Protein AF-0000000086059657 (afdb_homodimer)

pLDDT: mean 82.81, std 25.54, range [26.55, 98.94]

Organism: Dendrobium nobile (NCBI:txid94219)

Sequence (292 aa):
MAMLRHASFFYFLALFMAVCGLFAGGSMAQMSHMLSGDVLKTGQNISNPLYTLVMQTDCNLVLYRNPSVYVWSTGTNGKGSGCELSLKADGNLVINDKDEKLLWQTGTNGTVGHYVLLLQRDRNLVVYSVPAWDSGTGTVLSAATKMAMLRHASFFYFLALFMAVCGLFAGGSMAQMSHMLSGDVLKTGQNISNPLYTLVMQTDCNLVLYRNPSVYVWSTGTNGKGSGCELSLKADGNLVINDKDEKLLWQTGTNGTVGHYVLLLQRDRNLVVYSVPAWDSGTGTVLSAATK

Solvent-accessible surface area (backbone atoms only — not comparable to full-atom values): 16608 Å² total; per-residue (Å²): 135,82,78,77,77,77,77,76,77,75,77,75,74,77,72,74,66,72,70,73,64,73,64,78,55,74,76,58,72,61,44,32,58,42,45,44,67,37,70,35,43,54,69,32,63,36,26,49,85,58,34,37,40,33,28,33,74,45,32,24,42,36,34,24,38,61,93,76,40,86,72,50,62,74,78,33,58,72,75,48,50,68,22,32,39,33,34,35,45,28,46,27,40,33,34,27,24,67,84,64,46,82,73,48,65,70,79,44,63,56,71,74,50,69,20,35,41,38,56,43,95,42,58,25,41,34,32,35,48,54,69,65,43,66,70,81,50,60,49,84,69,71,66,79,80,126,136,83,78,77,76,75,76,77,78,74,78,77,74,76,73,73,69,72,72,71,65,73,62,76,56,72,76,58,72,59,46,34,57,43,46,44,68,36,69,34,42,55,69,31,63,36,26,49,86,58,34,37,40,34,29,33,75,45,32,24,42,37,35,24,38,61,92,76,41,84,73,50,62,72,78,32,58,71,75,49,49,68,20,32,40,33,33,37,45,28,47,26,41,35,32,26,25,67,85,65,46,80,73,48,65,70,78,42,64,58,70,74,50,68,20,36,40,37,56,43,95,41,58,26,41,34,33,36,47,57,68,66,43,64,70,79,50,59,50,85,69,70,67,79,79,127

Secondary structure (DSSP, 8-state):
------------------------S------SEEETT-EE-TT-EEE-SSEEEEE-TTS-EEEEETTTEEEEE---TTS-SS-EEEE-TTS-EEEE-TT--EEEE-----SS---EEEE-TTS-EEEE--EEEE-S----------/------------------------S------SEEETT-EE-TT-EEE-SSEEEEE-TTS-EEEEETTTEEEEE---TTS-SS-EEEE-TTS-EEEE-TT--EEEE-----SS---EEEE-TTS-EEEE--EEEE-S----------

Structure (mmCIF, N/CA/C/O backbone):
data_AF-0000000086059657-model_v1
#
loop_
_entity.id
_entity.type
_entity.pdbx_description
1 polymer 'Bulb-type lectin domain-containing protein'
#
loop_
_atom_site.group_PDB
_atom_site.id
_atom_site.type_symbol
_atom_site.label_atom_id
_atom_site.label_alt_id
_atom_site.label_comp_id
_atom_site.label_asym_id
_atom_site.label_entity_id
_atom_site.label_seq_id
_atom_site.pdbx_PDB_ins_code
_atom_site.Cartn_x
_atom_site.Cartn_y
_atom_site.Cartn_z
_atom_site.occupancy
_atom_site.B_iso_or_equiv
_atom_site.auth_seq_id
_atom_site.auth_comp_id
_atom_site.auth_asym_id
_atom_site.auth_atom_id
_atom_site.pdbx_PDB_model_num
ATOM 1 N N . MET A 1 1 ? -41.938 55 18.656 1 34 1 MET A N 1
ATOM 2 C CA . MET A 1 1 ? -42 54.125 17.5 1 34 1 MET A CA 1
ATOM 3 C C . MET A 1 1 ? -40.594 53.719 17.031 1 34 1 MET A C 1
ATOM 5 O O . MET A 1 1 ? -39.906 54.531 16.438 1 34 1 MET A O 1
ATOM 9 N N . ALA A 1 2 ? -39.875 53 17.969 1 43.34 2 ALA A N 1
ATOM 10 C CA . ALA A 1 2 ? -38.5 52.5 17.906 1 43.34 2 ALA A CA 1
ATOM 11 C C . ALA A 1 2 ? -38.312 51.562 16.734 1 43.34 2 ALA A C 1
ATOM 13 O O . ALA A 1 2 ? -39.031 50.562 16.594 1 43.34 2 ALA A O 1
ATOM 14 N N . MET A 1 3 ? -38 52.125 15.57 1 39.91 3 MET A N 1
ATOM 15 C CA . MET A 1 3 ? -37.719 51.375 14.352 1 39.91 3 MET A CA 1
ATOM 16 C C . MET A 1 3 ? -36.625 50.344 14.578 1 39.91 3 MET A C 1
ATOM 18 O O . MET A 1 3 ? -35.531 50.688 15.062 1 39.91 3 MET A O 1
ATOM 22 N N . LEU A 1 4 ? -37 49.125 14.961 1 40.06 4 LEU A N 1
ATOM 23 C CA . LEU A 1 4 ? -36.219 47.906 15.078 1 40.06 4 LEU A CA 1
ATOM 24 C C . LEU A 1 4 ? -35.344 47.688 13.836 1 40.06 4 LEU A C 1
ATOM 26 O O . LEU A 1 4 ? -35.875 47.562 12.727 1 40.06 4 LEU A O 1
ATOM 30 N N . ARG A 1 5 ? -34.156 48.281 13.82 1 42.59 5 ARG A N 1
ATOM 31 C CA . ARG A 1 5 ? -33.156 48.062 12.789 1 42.59 5 ARG A CA 1
ATOM 32 C C . ARG A 1 5 ? -32.844 46.594 12.648 1 42.59 5 ARG A C 1
ATOM 34 O O . ARG A 1 5 ? -32.469 45.938 13.633 1 42.59 5 ARG A O 1
ATOM 41 N N . HIS A 1 6 ? -33.625 45.844 11.828 1 43.88 6 HIS A N 1
ATOM 42 C CA . HIS A 1 6 ? -33.312 44.469 11.445 1 43.88 6 HIS A CA 1
ATOM 43 C C . HIS A 1 6 ? -31.891 44.344 10.922 1 43.88 6 HIS A C 1
ATOM 45 O O . HIS A 1 6 ? -31.516 45.031 9.961 1 43.88 6 HIS A O 1
ATOM 51 N N . ALA A 1 7 ? -30.875 44.188 11.797 1 38.19 7 ALA A N 1
ATOM 52 C CA . ALA A 1 7 ? -29.516 43.844 11.375 1 38.19 7 ALA A CA 1
ATOM 53 C C . ALA A 1 7 ? -29.5 42.594 10.516 1 38.19 7 ALA A C 1
ATOM 55 O O . ALA A 1 7 ? -30.016 41.531 10.922 1 38.19 7 ALA A O 1
ATOM 56 N N . SER A 1 8 ? -29.688 42.719 9.227 1 33.88 8 SER A N 1
ATOM 57 C CA . SER A 1 8 ? -29.516 41.625 8.289 1 33.88 8 SER A CA 1
ATOM 58 C C . SER A 1 8 ? -28.156 40.969 8.469 1 33.88 8 SER A C 1
ATOM 60 O O . SER A 1 8 ? -27.125 41.625 8.336 1 33.88 8 SER A O 1
ATOM 62 N N . PHE A 1 9 ? -27.984 40.094 9.484 1 37.44 9 PHE A N 1
ATOM 63 C CA . PHE A 1 9 ? -26.812 39.219 9.602 1 37.44 9 PHE A CA 1
ATOM 64 C C . PHE A 1 9 ? -26.5 38.531 8.273 1 37.44 9 PHE A C 1
ATOM 66 O O . PHE A 1 9 ? -27.281 37.688 7.824 1 37.44 9 PHE A O 1
ATOM 73 N N . PHE A 1 10 ? -25.844 39.188 7.289 1 32.84 10 PHE A N 1
ATOM 74 C CA . PHE A 1 10 ? -25.375 38.562 6.062 1 32.84 10 PHE A CA 1
ATOM 75 C C . PHE A 1 10 ? -24.453 37.406 6.375 1 32.84 10 PHE A C 1
ATOM 77 O O . PHE A 1 10 ? -23.469 37.562 7.109 1 32.84 10 PHE A O 1
ATOM 84 N N . TYR A 1 11 ? -25.016 36.188 6.617 1 35.03 11 TYR A N 1
ATOM 85 C CA . TYR A 1 11 ? -24.234 34.969 6.617 1 35.03 11 TYR A CA 1
ATOM 86 C C . TYR A 1 11 ? -23.312 34.906 5.398 1 35.03 11 TYR A C 1
ATOM 88 O O . TYR A 1 11 ? -23.797 34.906 4.262 1 35.03 11 TYR A O 1
ATOM 96 N N . PHE A 1 12 ? -22.109 35.562 5.477 1 34.44 12 PHE A N 1
ATOM 97 C CA . PHE A 1 12 ? -21.078 35.281 4.477 1 34.44 12 PHE A CA 1
ATOM 98 C C . PHE A 1 12 ? -20.844 33.781 4.34 1 34.44 12 PHE A C 1
ATOM 100 O O . PHE A 1 12 ? -20.406 33.125 5.285 1 34.44 12 PHE A O 1
ATOM 107 N N . LEU A 1 13 ? -21.656 33.062 3.625 1 31.73 13 LEU A N 1
ATOM 108 C CA . LEU A 1 13 ? -21.328 31.719 3.16 1 31.73 13 LEU A CA 1
ATOM 109 C C . LEU A 1 13 ? -19.891 31.656 2.629 1 31.73 13 LEU A C 1
ATOM 111 O O . LEU A 1 13 ? -19.578 32.312 1.631 1 31.73 13 LEU A O 1
ATOM 115 N N . ALA A 1 14 ? -18.859 31.609 3.547 1 32.84 14 ALA A N 1
ATOM 116 C CA . ALA A 1 14 ? -17.516 31.25 3.098 1 32.84 14 ALA A CA 1
ATOM 117 C C . ALA A 1 14 ? -17.547 30.062 2.139 1 32.84 14 ALA A C 1
ATOM 119 O O . ALA A 1 14 ? -17.875 28.953 2.539 1 32.84 14 ALA A O 1
ATOM 120 N N . LEU A 1 15 ? -18 30.328 0.9 1 31.36 15 LEU A N 1
ATOM 121 C CA . LEU A 1 15 ? -17.734 29.375 -0.168 1 31.36 15 LEU A CA 1
ATOM 122 C C . LEU A 1 15 ? -16.297 28.906 -0.138 1 31.36 15 LEU A C 1
ATOM 124 O O . LEU A 1 15 ? -15.375 29.672 -0.423 1 31.36 15 LEU A O 1
ATOM 128 N N . PHE A 1 16 ? -15.93 28.094 0.865 1 33.47 16 PHE A N 1
ATOM 129 C CA . PHE A 1 16 ? -14.688 27.344 0.733 1 33.47 16 PHE A CA 1
ATOM 130 C C . PHE A 1 16 ? -14.562 26.75 -0.663 1 33.47 16 PHE A C 1
ATOM 132 O O . PHE A 1 16 ? -15.242 25.766 -0.989 1 33.47 16 PHE A O 1
ATOM 139 N N . MET A 1 17 ? -14.477 27.641 -1.606 1 31.58 17 MET A N 1
ATOM 140 C CA . MET A 1 17 ? -14.047 27.094 -2.889 1 31.58 17 MET A CA 1
ATOM 141 C C . MET A 1 17 ? -12.844 26.172 -2.707 1 31.58 17 MET A C 1
ATOM 143 O O . MET A 1 17 ? -11.797 26.609 -2.211 1 31.58 17 MET A O 1
ATOM 147 N N . ALA A 1 18 ? -13.039 24.969 -2.299 1 33.78 18 ALA A N 1
ATOM 148 C CA . ALA A 1 18 ? -11.992 23.969 -2.467 1 33.78 18 ALA A CA 1
ATOM 149 C C . ALA A 1 18 ? -11.32 24.109 -3.832 1 33.78 18 ALA A C 1
ATOM 151 O O . ALA A 1 18 ? -11.945 23.828 -4.863 1 33.78 18 ALA A O 1
ATOM 152 N N . VAL A 1 19 ? -10.586 25.234 -4.035 1 32.69 19 VAL A N 1
ATOM 153 C CA . VAL A 1 19 ? -9.695 25.25 -5.195 1 32.69 19 VAL A CA 1
ATOM 154 C C . VAL A 1 19 ? -9.039 23.891 -5.367 1 32.69 19 VAL A C 1
ATOM 156 O O . VAL A 1 19 ? -8.211 23.484 -4.551 1 32.69 19 VAL A O 1
ATOM 159 N N . CYS A 1 20 ? -9.75 22.875 -5.68 1 36.09 20 CYS A N 1
ATOM 160 C CA . CYS A 1 20 ? -9.016 21.812 -6.375 1 36.09 20 CYS A CA 1
ATOM 161 C C . CYS A 1 20 ? -8.055 22.406 -7.398 1 36.09 20 CYS A C 1
ATOM 163 O O . CYS A 1 20 ? -8.453 22.719 -8.523 1 36.09 20 CYS A O 1
ATOM 165 N N . GLY A 1 21 ? -7.379 23.484 -7.062 1 35.41 21 GLY A N 1
ATOM 166 C CA . GLY A 1 21 ? -6.348 23.797 -8.039 1 35.41 21 GLY A CA 1
ATOM 167 C C . GLY A 1 21 ? -5.703 22.547 -8.633 1 35.41 21 GLY A C 1
ATOM 168 O O . GLY A 1 21 ? -5.234 21.672 -7.906 1 35.41 21 GLY A O 1
ATOM 169 N N . LEU A 1 22 ? -6.203 22.172 -9.766 1 36.34 22 LEU A N 1
ATOM 170 C CA . LEU A 1 22 ? -5.363 21.406 -10.672 1 36.34 22 LEU A CA 1
ATOM 171 C C . LEU A 1 22 ? -3.93 21.922 -10.664 1 36.34 22 LEU A C 1
ATOM 173 O O . LEU A 1 22 ? -3.607 22.891 -11.367 1 36.34 22 LEU A O 1
ATOM 177 N N . PHE A 1 23 ? -3.291 22.109 -9.562 1 37.5 23 PHE A N 1
ATOM 178 C CA . PHE A 1 23 ? -1.861 22.219 -9.828 1 37.5 23 PHE A CA 1
ATOM 179 C C . PHE A 1 23 ? -1.436 21.266 -10.922 1 37.5 23 PHE A C 1
ATOM 181 O O . PHE A 1 23 ? -1.724 20.062 -10.852 1 37.5 23 PHE A O 1
ATOM 188 N N . ALA A 1 24 ? -1.44 21.797 -12.164 1 35.31 24 ALA A N 1
ATOM 189 C CA . ALA A 1 24 ? -0.773 21.109 -13.266 1 35.31 24 ALA A CA 1
ATOM 190 C C . ALA A 1 24 ? 0.486 20.391 -12.781 1 35.31 24 ALA A C 1
ATOM 192 O O . ALA A 1 24 ? 1.588 20.672 -13.258 1 35.31 24 ALA A O 1
ATOM 193 N N . GLY A 1 25 ? 0.783 20.359 -11.477 1 38.44 25 GLY A N 1
ATOM 194 C CA . GLY A 1 25 ? 1.971 19.516 -11.391 1 38.44 25 GLY A CA 1
ATOM 195 C C . GLY A 1 25 ? 1.835 18.203 -12.148 1 38.44 25 GLY A C 1
ATOM 196 O O . GLY A 1 25 ? 0.723 17.734 -12.375 1 38.44 25 GLY A O 1
ATOM 197 N N . GLY A 1 26 ? 2.725 18 -13.109 1 38.31 26 GLY A N 1
ATOM 198 C CA . GLY A 1 26 ? 2.775 16.672 -13.703 1 38.31 26 GLY A CA 1
ATOM 199 C C . GLY A 1 26 ? 2.115 15.602 -12.844 1 38.31 26 GLY A C 1
ATOM 200 O O . GLY A 1 26 ? 2.342 15.547 -11.633 1 38.31 26 GLY A O 1
ATOM 201 N N . SER A 1 27 ? 0.882 15.273 -13.18 1 41.91 27 SER A N 1
ATOM 202 C CA . SER A 1 27 ? 0.23 14.125 -12.555 1 41.91 27 SER A CA 1
ATOM 203 C C . SER A 1 27 ? 1.252 13.094 -12.086 1 41.91 27 SER A C 1
ATOM 205 O O . SER A 1 27 ? 1.732 12.289 -12.883 1 41.91 27 SER A O 1
ATOM 207 N N . MET A 1 28 ? 2.393 13.539 -11.68 1 46.53 28 MET A N 1
ATOM 208 C CA . MET A 1 28 ? 3.186 12.391 -11.258 1 46.53 28 MET A CA 1
ATOM 209 C C . MET A 1 28 ? 2.293 11.297 -10.672 1 46.53 28 MET A C 1
ATOM 211 O O . MET A 1 28 ? 1.366 11.594 -9.914 1 46.53 28 MET A O 1
ATOM 215 N N . ALA A 1 29 ? 2.098 10.359 -11.453 1 55.31 29 ALA A N 1
ATOM 216 C CA . ALA A 1 29 ? 1.375 9.156 -11.047 1 55.31 29 ALA A CA 1
ATOM 217 C C . ALA A 1 29 ? 1.417 8.984 -9.531 1 55.31 29 ALA A C 1
ATOM 219 O O . ALA A 1 29 ? 2.496 8.945 -8.93 1 55.31 29 ALA A O 1
ATOM 220 N N . GLN A 1 30 ? 0.312 9.438 -8.805 1 81 30 GLN A N 1
ATOM 221 C CA . GLN A 1 30 ? 0.228 9.539 -7.352 1 81 30 GLN A CA 1
ATOM 222 C C . GLN A 1 30 ? 0.2 8.164 -6.699 1 81 30 GLN A C 1
ATOM 224 O O . GLN A 1 30 ? -0.475 7.254 -7.188 1 81 30 GLN A O 1
ATOM 229 N N . MET A 1 31 ? 1.146 7.949 -5.906 1 94.56 31 ME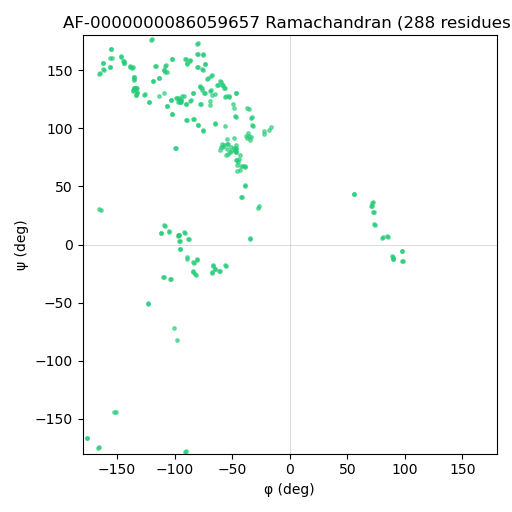T A N 1
ATOM 230 C CA . MET A 1 31 ? 1.25 6.73 -5.105 1 94.56 31 MET A CA 1
ATOM 231 C C . MET A 1 31 ? 0.283 6.77 -3.928 1 94.56 31 MET A C 1
ATOM 233 O O . MET A 1 31 ? -0.145 7.844 -3.506 1 94.56 31 MET A O 1
ATOM 237 N N . SER A 1 32 ? -0.104 5.621 -3.574 1 97.75 32 SER A N 1
ATOM 238 C CA . SER A 1 32 ? -1.068 5.531 -2.482 1 97.75 32 SER A CA 1
ATOM 239 C C . SER A 1 32 ? -0.374 5.262 -1.152 1 97.75 32 SER A C 1
ATOM 241 O O . SER A 1 32 ? -1.03 4.953 -0.155 1 97.75 32 SER A O 1
ATOM 243 N N . HIS A 1 33 ? 0.991 5.312 -1.169 1 98.25 33 HIS A N 1
ATOM 244 C CA . HIS A 1 33 ? 1.715 4.945 0.044 1 98.25 33 HIS A CA 1
ATOM 245 C C . HIS A 1 33 ? 2.957 5.812 0.224 1 98.25 33 HIS A C 1
ATOM 247 O O . HIS A 1 33 ? 3.422 6.445 -0.727 1 98.25 33 HIS A O 1
ATOM 253 N N . MET A 1 34 ? 3.369 5.91 1.442 1 97.44 34 MET A N 1
ATOM 254 C CA . MET A 1 34 ? 4.672 6.441 1.829 1 97.44 34 MET A CA 1
ATOM 255 C C . MET A 1 34 ? 5.543 5.352 2.445 1 97.44 34 MET A C 1
ATOM 257 O O . MET A 1 34 ? 5.039 4.465 3.141 1 97.44 34 MET A O 1
ATOM 261 N N . LEU A 1 35 ? 6.82 5.43 2.141 1 96.88 35 LEU A N 1
ATOM 262 C CA . LEU A 1 35 ? 7.809 4.57 2.781 1 96.88 35 LEU A CA 1
ATOM 263 C C . LEU A 1 35 ? 8.578 5.332 3.855 1 96.88 35 LEU A C 1
ATOM 265 O O . LEU A 1 35 ? 8.57 6.562 3.875 1 96.88 35 LEU A O 1
ATOM 269 N N . SER A 1 36 ? 9.172 4.523 4.762 1 96.25 36 SER A N 1
ATOM 270 C CA . SER A 1 36 ? 10.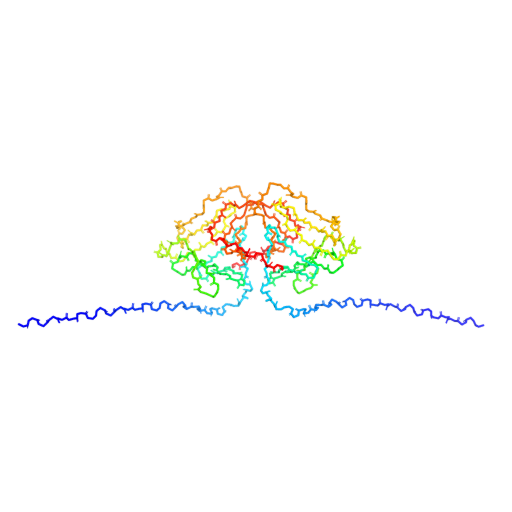016 5.172 5.762 1 96.25 36 SER A CA 1
ATOM 271 C C . SER A 1 36 ? 10.953 6.188 5.117 1 96.25 36 SER A C 1
ATOM 273 O O . SER A 1 36 ? 11.602 5.887 4.109 1 96.25 36 SER A O 1
ATOM 275 N N . GLY A 1 37 ? 10.961 7.406 5.703 1 96.19 37 GLY A N 1
ATOM 276 C CA . GLY A 1 37 ? 11.82 8.461 5.191 1 96.19 37 GLY A CA 1
ATOM 277 C C . GLY A 1 37 ? 11.102 9.422 4.266 1 96.19 37 GLY A C 1
ATOM 278 O O . GLY A 1 37 ? 11.594 10.516 4 1 96.19 37 GLY A O 1
ATOM 279 N N . ASP A 1 38 ? 9.914 9.078 3.787 1 96.75 38 ASP A N 1
ATOM 280 C CA . ASP A 1 38 ? 9.172 9.953 2.883 1 96.75 38 ASP A CA 1
ATOM 281 C C . ASP A 1 38 ? 8.586 11.148 3.631 1 96.75 38 ASP A C 1
ATOM 283 O O . ASP A 1 38 ? 8.312 11.062 4.832 1 96.75 38 ASP A O 1
ATOM 287 N N . VAL A 1 39 ? 8.367 12.172 2.871 1 98.06 39 VAL A N 1
ATOM 288 C CA . VAL A 1 39 ? 7.777 13.414 3.365 1 98.06 39 VAL A CA 1
ATOM 289 C C . VAL A 1 39 ? 6.719 13.906 2.385 1 98.06 39 VAL A C 1
ATOM 291 O O . VAL A 1 39 ? 6.93 13.883 1.17 1 98.06 39 VAL A O 1
ATOM 294 N N . LEU A 1 40 ? 5.605 14.242 2.967 1 97.75 40 LEU A N 1
ATOM 295 C CA . LEU A 1 40 ? 4.609 15 2.223 1 97.75 40 LEU A CA 1
ATOM 296 C C . LEU A 1 40 ? 4.641 16.469 2.627 1 97.75 40 LEU A C 1
ATOM 298 O O . LEU A 1 40 ? 4.211 16.828 3.727 1 97.75 40 LEU A O 1
ATOM 302 N N . LYS A 1 41 ? 5.082 17.297 1.656 1 98 41 LYS A N 1
ATOM 303 C CA . LYS A 1 41 ? 5.113 18.719 1.928 1 98 41 LYS A CA 1
ATOM 304 C C . LYS A 1 41 ? 3.73 19.344 1.767 1 98 41 LYS A C 1
ATOM 306 O O . LYS A 1 41 ? 2.801 18.688 1.293 1 98 41 LYS A O 1
ATOM 311 N N . THR A 1 42 ? 3.752 20.625 2.166 1 97.88 42 THR A N 1
ATOM 312 C CA . THR A 1 42 ? 2.512 21.375 2.021 1 97.88 42 THR A CA 1
ATOM 313 C C . THR A 1 42 ? 1.978 21.266 0.596 1 97.88 42 THR A C 1
ATOM 315 O O . THR A 1 42 ? 2.719 21.469 -0.368 1 97.88 42 THR A O 1
ATOM 318 N N . GLY A 1 43 ? 0.688 20.859 0.515 1 97.06 43 GLY A N 1
ATOM 319 C CA . GLY A 1 43 ? 0.046 20.812 -0.789 1 97.06 43 GLY A CA 1
ATOM 320 C C . GLY A 1 43 ? 0.222 19.469 -1.479 1 97.06 43 GLY A C 1
ATOM 321 O O . GLY A 1 43 ? -0.474 19.172 -2.453 1 97.06 43 GLY A O 1
ATOM 322 N N . GLN A 1 44 ? 1.089 18.656 -0.978 1 97.06 44 GLN A N 1
ATOM 323 C CA . GLN A 1 44 ? 1.326 17.359 -1.606 1 97.06 44 GLN A CA 1
ATOM 324 C C . GLN A 1 44 ? 0.388 16.297 -1.045 1 97.06 44 GLN A C 1
ATOM 326 O O . GLN A 1 44 ? -0.22 16.484 0.009 1 97.06 44 GLN A O 1
ATOM 331 N N . ASN A 1 45 ? 0.165 15.273 -1.821 1 97.69 45 ASN A N 1
ATOM 332 C CA . ASN A 1 45 ? -0.802 14.25 -1.448 1 97.69 45 ASN A CA 1
ATOM 333 C C . ASN A 1 45 ? -0.353 12.867 -1.906 1 97.69 45 ASN A C 1
ATOM 335 O O . ASN A 1 45 ? 0.538 12.742 -2.748 1 97.69 45 ASN A O 1
ATOM 339 N N . ILE A 1 46 ? -0.835 11.812 -1.304 1 97.31 46 ILE A N 1
ATOM 340 C CA . ILE A 1 46 ? -0.93 10.461 -1.858 1 97.31 46 ILE A CA 1
ATOM 341 C C . ILE A 1 46 ? -2.389 10.133 -2.166 1 97.31 46 ILE A C 1
ATOM 343 O O . ILE A 1 46 ? -3.301 10.742 -1.601 1 97.31 46 ILE A O 1
ATOM 347 N N . SER A 1 47 ? -2.564 9.211 -3.141 1 96.69 47 SER A N 1
ATOM 348 C CA . SER A 1 47 ? -3.947 8.945 -3.529 1 96.69 47 SER A CA 1
ATOM 349 C C . SER A 1 47 ? -4.086 7.559 -4.16 1 96.69 47 SER A C 1
ATOM 351 O O . SER A 1 47 ? -3.092 6.945 -4.551 1 96.69 47 SER A O 1
ATOM 353 N N . ASN A 1 48 ? -5.199 7.012 -4.059 1 95.31 48 ASN A N 1
ATOM 354 C CA . ASN A 1 48 ? -5.691 5.945 -4.926 1 95.31 48 ASN A CA 1
ATOM 355 C C . ASN A 1 48 ? -6.977 6.352 -5.641 1 95.31 48 ASN A C 1
ATOM 357 O O . ASN A 1 48 ? -7.422 7.496 -5.523 1 95.31 48 ASN A O 1
ATOM 361 N N . PRO A 1 49 ? -7.477 5.516 -6.516 1 91.94 49 PRO A N 1
ATOM 362 C CA . PRO A 1 49 ? -8.617 5.953 -7.32 1 91.94 49 PRO A CA 1
ATOM 363 C C . PRO A 1 49 ? -9.797 6.426 -6.473 1 91.94 49 PRO A C 1
ATOM 365 O O . PRO A 1 49 ? -10.633 7.203 -6.941 1 91.94 49 PRO A O 1
ATOM 368 N N . LEU A 1 50 ? -9.859 6.078 -5.191 1 94.5 50 LEU A N 1
ATOM 369 C CA . LEU A 1 50 ? -11.055 6.309 -4.387 1 94.5 50 LEU A CA 1
ATOM 370 C C . LEU A 1 50 ? -10.812 7.41 -3.357 1 94.5 50 LEU A C 1
ATOM 372 O O . LEU A 1 50 ? -11.75 8.102 -2.949 1 94.5 50 LEU A O 1
ATOM 376 N N . TYR A 1 51 ? -9.586 7.566 -2.945 1 96.81 51 TYR A N 1
ATOM 377 C CA . TYR A 1 51 ? -9.281 8.43 -1.806 1 96.81 51 TYR A CA 1
ATOM 378 C C . TYR A 1 51 ? -8.031 9.258 -2.064 1 96.81 51 TYR A C 1
ATOM 380 O O . TYR A 1 51 ? -7.152 8.844 -2.828 1 96.81 51 TYR A O 1
ATOM 388 N N . THR A 1 52 ? -7.988 10.398 -1.399 1 97.75 52 THR A N 1
ATOM 389 C CA . THR A 1 52 ? -6.82 11.273 -1.396 1 97.75 52 THR A CA 1
ATOM 390 C C . THR A 1 52 ? -6.492 11.734 0.023 1 97.75 52 THR A C 1
ATOM 392 O O . THR A 1 52 ? -7.387 12.109 0.781 1 97.75 52 THR A O 1
ATOM 395 N N . LEU A 1 53 ? -5.254 11.578 0.431 1 98.25 53 LEU A N 1
ATOM 396 C CA . LEU A 1 53 ? -4.688 12.164 1.644 1 98.25 53 LEU A CA 1
ATOM 397 C C . LEU A 1 53 ? -3.811 13.367 1.312 1 98.25 53 LEU A C 1
ATOM 399 O O . LEU A 1 53 ? -2.814 13.234 0.595 1 98.25 53 LEU A O 1
ATOM 403 N N . VAL A 1 54 ? -4.121 14.523 1.917 1 98.38 54 VAL A N 1
ATOM 404 C CA . VAL A 1 54 ? -3.416 15.734 1.495 1 98.38 54 VAL A CA 1
ATOM 405 C C . VAL A 1 54 ? -2.924 16.5 2.721 1 98.38 54 VAL A C 1
ATOM 407 O O . VAL A 1 54 ? -3.664 16.672 3.693 1 98.38 54 VAL A O 1
ATOM 410 N N . MET A 1 55 ? -1.616 16.859 2.652 1 98.62 55 MET A N 1
ATOM 411 C CA . MET A 1 55 ? -1.109 17.859 3.596 1 98.62 55 MET A CA 1
ATOM 412 C C . MET A 1 55 ? -1.486 19.266 3.154 1 98.62 55 MET A C 1
ATOM 414 O O . MET A 1 55 ? -0.79 19.875 2.338 1 98.62 55 MET A O 1
ATOM 418 N N . GLN A 1 56 ? -2.494 19.812 3.811 1 98.38 56 GLN A N 1
ATOM 419 C CA . GLN A 1 56 ? -3.072 21.062 3.334 1 98.38 56 GLN A CA 1
ATOM 420 C C . GLN A 1 56 ? -2.219 22.266 3.756 1 98.38 56 GLN A C 1
ATOM 422 O O . GLN A 1 56 ? -1.401 22.156 4.672 1 98.38 56 GLN A O 1
ATOM 427 N N . THR A 1 57 ? -2.527 23.375 3.059 1 98.25 57 THR A N 1
ATOM 428 C CA . THR A 1 57 ? -1.757 24.594 3.287 1 98.25 57 THR A CA 1
ATOM 429 C C . THR A 1 57 ? -2.016 25.141 4.684 1 98.25 57 THR A C 1
ATOM 431 O O . THR A 1 57 ? -1.191 25.875 5.23 1 98.25 57 THR A O 1
ATOM 434 N N . ASP A 1 58 ? -3.084 24.859 5.273 1 98.69 58 ASP A N 1
ATOM 435 C CA . ASP A 1 58 ? -3.416 25.359 6.605 1 98.69 58 ASP A CA 1
ATOM 436 C C . ASP A 1 58 ? -2.865 24.438 7.691 1 98.69 58 ASP A C 1
ATOM 438 O O . ASP A 1 58 ? -3.229 24.578 8.867 1 98.69 58 ASP A O 1
ATOM 442 N N . CYS A 1 59 ? -2.07 23.344 7.293 1 98.81 59 CYS A N 1
ATOM 443 C CA . CYS A 1 59 ? -1.339 22.422 8.156 1 98.81 59 CYS A CA 1
ATOM 444 C C . CYS A 1 59 ? -2.24 21.297 8.648 1 98.81 59 CYS A C 1
ATOM 446 O O . CYS A 1 59 ? -1.855 20.531 9.531 1 98.81 59 CYS A O 1
ATOM 448 N N . ASN A 1 60 ? -3.463 21.219 8.141 1 98.94 60 ASN A N 1
ATOM 449 C CA . ASN A 1 60 ? -4.281 20.047 8.414 1 98.94 60 ASN A CA 1
ATOM 450 C C . ASN A 1 60 ? -3.975 18.906 7.445 1 98.94 60 ASN A C 1
ATOM 452 O O . ASN A 1 60 ? -3.795 19.141 6.25 1 98.94 60 ASN A O 1
ATOM 456 N N . LEU A 1 61 ? -3.752 17.719 8.023 1 98.88 61 LEU A N 1
ATOM 457 C CA . LEU A 1 61 ? -3.76 16.516 7.199 1 98.88 61 LEU A CA 1
ATOM 458 C C . LEU A 1 61 ? -5.176 15.969 7.047 1 98.88 61 LEU A C 1
ATOM 460 O O . LEU A 1 61 ? -5.836 15.656 8.039 1 98.88 61 LEU A O 1
ATOM 464 N N . VAL A 1 62 ? -5.613 15.828 5.758 1 98.94 62 VAL A N 1
ATOM 465 C CA . VAL A 1 62 ? -7.027 15.508 5.574 1 98.94 62 VAL A CA 1
ATOM 466 C C . VAL A 1 62 ? -7.176 14.359 4.586 1 98.94 62 VAL A C 1
ATOM 468 O O . VAL A 1 62 ? -6.496 14.32 3.555 1 98.94 62 VAL A O 1
ATOM 471 N N . LEU A 1 63 ? -8.031 13.445 5.004 1 98.88 63 LEU A 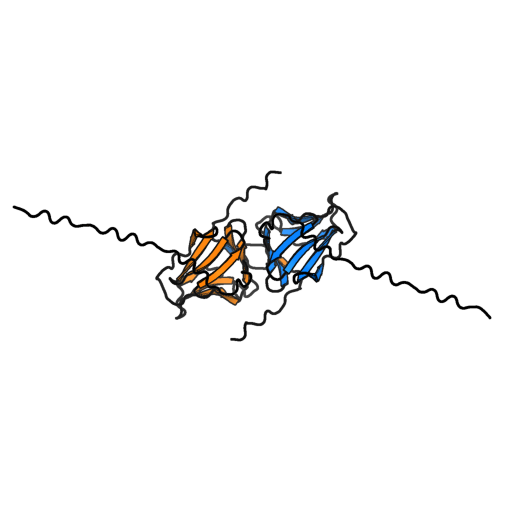N 1
ATOM 472 C CA . LEU A 1 63 ? -8.453 12.336 4.148 1 98.88 63 LEU A CA 1
ATOM 473 C C . LEU A 1 63 ? -9.797 12.641 3.488 1 98.88 63 LEU A C 1
ATOM 475 O O . LEU A 1 63 ? -10.766 12.969 4.172 1 98.88 63 LEU A O 1
ATOM 479 N N . TYR A 1 64 ? -9.773 12.508 2.1 1 98.69 64 TYR A N 1
ATOM 480 C CA . TYR A 1 64 ? -11 12.703 1.329 1 98.69 64 TYR A CA 1
ATOM 481 C C . TYR A 1 64 ? -11.375 11.438 0.569 1 98.69 64 TYR A C 1
ATOM 483 O O . TYR A 1 64 ? -10.5 10.719 0.081 1 98.69 64 TYR A O 1
ATOM 491 N N . ARG A 1 65 ? -12.641 11.18 0.537 1 98.12 65 ARG A N 1
ATOM 492 C CA . ARG A 1 65 ? -13.141 10.391 -0.586 1 98.12 65 ARG A CA 1
ATOM 493 C C . ARG A 1 65 ? -13.227 11.234 -1.853 1 98.12 65 ARG A C 1
ATOM 495 O O . ARG A 1 65 ? -13.766 12.352 -1.828 1 98.12 65 ARG A O 1
ATOM 502 N N . ASN A 1 66 ? -12.773 10.719 -2.957 1 94.25 66 ASN A N 1
ATOM 503 C CA . ASN A 1 66 ? -12.641 11.523 -4.168 1 94.25 66 ASN A CA 1
ATOM 504 C C . ASN A 1 66 ? -14.008 11.914 -4.73 1 94.25 66 ASN A C 1
ATOM 506 O O . ASN A 1 66 ? -14.945 11.117 -4.711 1 94.25 66 ASN A O 1
ATOM 510 N N . PRO A 1 67 ? -13.938 13.109 -5.262 1 91.44 67 PRO A N 1
ATOM 511 C CA . PRO A 1 67 ? -12.852 14.078 -5.398 1 91.44 67 PRO A CA 1
ATOM 512 C C . PRO A 1 67 ? -12.758 15.031 -4.211 1 91.44 67 PRO A C 1
ATOM 514 O O . PRO A 1 67 ? -11.727 15.688 -4.016 1 91.44 67 PRO A O 1
ATOM 517 N N . SER A 1 68 ? -13.805 15.086 -3.281 1 94.88 68 SER A N 1
ATOM 518 C CA . SER A 1 68 ? -13.719 16.172 -2.307 1 94.88 68 SER A CA 1
ATOM 519 C C . SER A 1 68 ? -14.656 15.93 -1.13 1 94.88 68 SER A C 1
ATOM 521 O O . SER A 1 68 ? -15.117 16.891 -0.499 1 94.88 68 SER A O 1
ATOM 523 N N . VAL A 1 69 ? -14.906 14.688 -0.803 1 98.19 69 VAL A N 1
ATOM 524 C CA . VAL A 1 69 ? -15.75 14.406 0.356 1 98.19 69 VAL A CA 1
ATOM 525 C C . VAL A 1 69 ? -14.875 14.156 1.582 1 98.19 69 VAL A C 1
ATOM 527 O O . VAL A 1 69 ? -14.07 13.219 1.602 1 98.19 69 VAL A O 1
ATOM 530 N N . TYR A 1 70 ? -15.133 14.977 2.619 1 98.62 70 TYR A N 1
ATOM 531 C CA . TYR A 1 70 ? -14.375 14.875 3.859 1 98.62 70 TYR A CA 1
ATOM 532 C C . TYR A 1 70 ? -14.586 13.516 4.52 1 98.62 70 TYR A C 1
ATOM 534 O O . TYR A 1 70 ? -15.719 13.047 4.625 1 98.62 70 TYR A O 1
ATOM 542 N N . VAL A 1 71 ? -13.453 12.883 5.043 1 98.81 71 VAL A N 1
ATOM 543 C CA . VAL A 1 71 ? -13.516 11.625 5.773 1 98.81 71 VAL A CA 1
ATOM 544 C C . VAL A 1 71 ? -12.891 11.797 7.156 1 98.81 71 VAL A C 1
ATOM 546 O O . VAL A 1 71 ? -13.516 11.461 8.172 1 98.81 71 VAL A O 1
ATOM 549 N N . TRP A 1 72 ? -11.742 12.305 7.332 1 98.88 72 TRP A N 1
ATOM 550 C CA . TRP A 1 72 ? -10.938 12.367 8.555 1 98.88 72 TRP A CA 1
ATOM 551 C C . TRP A 1 72 ? -9.852 13.43 8.438 1 98.88 72 TRP A C 1
ATOM 553 O O . TRP A 1 72 ? -9.383 13.727 7.336 1 98.88 72 TRP A O 1
ATOM 563 N N . SER A 1 73 ? -9.406 13.922 9.562 1 98.88 73 SER A N 1
ATOM 564 C CA . SER A 1 73 ? -8.258 14.82 9.594 1 98.88 73 SER A CA 1
ATOM 565 C C . SER A 1 73 ? -7.562 14.789 10.953 1 98.88 73 SER A C 1
ATOM 567 O O . SER A 1 73 ? -8.094 14.219 11.914 1 98.88 73 SER A O 1
ATOM 569 N N . THR A 1 74 ? -6.406 15.367 11.008 1 98.88 74 THR A N 1
ATOM 570 C CA . THR A 1 74 ? -5.641 15.422 12.25 1 98.88 74 THR A CA 1
ATOM 571 C C . THR A 1 74 ? -6.098 16.594 13.117 1 98.88 74 THR A C 1
ATOM 573 O O . THR A 1 74 ? -5.766 16.672 14.297 1 98.88 74 THR A O 1
ATOM 576 N N . GLY A 1 75 ? -6.832 17.516 12.547 1 98.81 75 GLY A N 1
ATOM 577 C CA . GLY A 1 75 ? -7.289 18.672 13.297 1 98.81 75 GLY A CA 1
ATOM 578 C C . GLY A 1 75 ? -6.176 19.641 13.633 1 98.81 75 GLY A C 1
ATOM 579 O O . GLY A 1 75 ? -6.191 20.281 14.695 1 98.81 75 GLY A O 1
ATOM 580 N N . THR A 1 76 ? -5.211 19.781 12.805 1 98.88 76 THR A N 1
ATOM 581 C CA . THR A 1 76 ? -4.062 20.641 13.078 1 98.88 76 THR A CA 1
ATOM 582 C C . THR A 1 76 ? -4.145 21.922 12.266 1 98.88 76 THR A C 1
ATOM 584 O O . THR A 1 76 ? -3.162 22.656 12.148 1 98.88 76 THR A O 1
ATOM 587 N N . ASN A 1 77 ? -5.301 22.203 11.625 1 98.62 77 ASN A N 1
ATOM 588 C CA . ASN A 1 77 ? -5.484 23.422 10.828 1 98.62 77 ASN A CA 1
ATOM 589 C C . ASN A 1 77 ? -5.191 24.672 11.641 1 98.62 77 ASN A C 1
ATOM 591 O O . ASN A 1 77 ? -5.75 24.859 12.727 1 98.62 77 ASN A O 1
ATOM 595 N N . GLY A 1 78 ? -4.312 25.5 11.055 1 98.44 78 GLY A N 1
ATOM 596 C CA . GLY A 1 78 ? -4.039 26.781 11.664 1 98.44 78 GLY A CA 1
ATOM 597 C C . GLY A 1 78 ? -3.062 26.719 12.82 1 98.44 78 GLY A C 1
ATOM 598 O O . GLY A 1 78 ? -2.803 27.719 13.484 1 98.44 78 GLY A O 1
ATOM 599 N N . LYS A 1 79 ? -2.488 25.578 13.078 1 98.56 79 LYS A N 1
ATOM 600 C CA . LYS A 1 79 ? -1.63 25.438 14.25 1 98.56 79 LYS A CA 1
ATOM 601 C C . LYS A 1 79 ? -0.162 25.641 13.883 1 98.56 79 LYS A C 1
ATOM 603 O O . LYS A 1 79 ? 0.706 25.625 14.758 1 98.56 79 LYS A O 1
ATOM 608 N N . GLY A 1 80 ? 0.078 25.828 12.57 1 98.38 80 GLY A N 1
ATOM 609 C CA . GLY A 1 80 ? 1.424 26.062 12.062 1 98.38 80 GLY A CA 1
ATOM 610 C C . GLY A 1 80 ? 1.45 26.578 10.641 1 98.38 80 GLY A C 1
ATOM 611 O O . GLY A 1 80 ? 0.424 27 10.109 1 98.38 80 GLY A O 1
ATOM 612 N N . SER A 1 81 ? 2.713 26.688 10.094 1 98.38 81 SER A N 1
ATOM 613 C CA . SER A 1 81 ? 2.928 27.062 8.703 1 98.38 81 SER A CA 1
ATOM 614 C C . SER A 1 81 ? 4.004 26.203 8.055 1 98.38 81 SER A C 1
ATOM 616 O O . SER A 1 81 ? 4.93 25.734 8.734 1 98.38 81 SER A O 1
ATOM 618 N N . GLY A 1 82 ? 3.848 26.062 6.688 1 98.44 82 GLY A N 1
ATOM 619 C CA . GLY A 1 82 ? 4.84 25.266 5.984 1 98.44 82 GLY A CA 1
ATOM 620 C C . GLY A 1 82 ? 4.98 23.859 6.543 1 98.44 82 GLY A C 1
ATOM 621 O O . GLY A 1 82 ? 6.098 23.391 6.777 1 98.44 82 GLY A O 1
ATOM 622 N N . CYS A 1 83 ? 3.834 23.203 6.832 1 98.81 83 CYS A N 1
ATOM 623 C CA . CYS A 1 83 ? 3.844 21.922 7.52 1 98.81 83 CYS A CA 1
ATOM 624 C C . CYS A 1 83 ? 4.156 20.781 6.551 1 98.81 83 CYS A C 1
ATOM 626 O O . CYS A 1 83 ? 3.902 20.906 5.352 1 98.81 83 CYS A O 1
ATOM 628 N N . GLU A 1 84 ? 4.734 19.734 7.117 1 98.69 84 GLU A N 1
ATOM 629 C CA . GLU A 1 84 ? 5.012 18.5 6.383 1 98.69 84 GLU A CA 1
ATOM 630 C C . GLU A 1 84 ? 4.613 17.266 7.191 1 98.69 84 GLU A C 1
ATOM 632 O O . GLU A 1 84 ? 4.66 17.297 8.422 1 98.69 84 GLU A O 1
ATOM 637 N N . LEU A 1 85 ? 4.121 16.281 6.488 1 98.75 85 LEU A N 1
ATOM 638 C CA . LEU A 1 85 ? 3.953 14.93 7.039 1 98.75 85 LEU A CA 1
ATOM 639 C C . LEU A 1 85 ? 5.18 14.07 6.758 1 98.75 85 LEU A C 1
ATOM 641 O O . LEU A 1 85 ? 5.625 13.969 5.613 1 98.75 85 LEU A O 1
ATOM 645 N N . SER A 1 86 ? 5.723 13.453 7.812 1 98.75 86 SER A N 1
ATOM 646 C CA . SER A 1 86 ? 6.871 12.57 7.641 1 98.75 86 SER A CA 1
ATOM 647 C C . SER A 1 86 ? 6.613 11.195 8.25 1 98.75 86 SER A C 1
ATOM 649 O O . SER A 1 86 ? 6.133 11.094 9.375 1 98.75 86 SER A O 1
ATOM 651 N N . LEU A 1 87 ? 6.867 10.203 7.418 1 98.38 87 LEU A N 1
ATOM 652 C CA . LEU A 1 87 ? 7.008 8.875 8.008 1 98.38 87 LEU A CA 1
ATOM 653 C C . LEU A 1 87 ? 8.461 8.609 8.406 1 98.38 87 LEU A C 1
ATOM 655 O O . LEU A 1 87 ? 9.305 8.352 7.543 1 98.38 87 LEU A O 1
ATOM 659 N N . LYS A 1 88 ? 8.68 8.633 9.703 1 98.19 88 LYS A N 1
ATOM 660 C CA . LYS A 1 88 ? 10.047 8.508 10.219 1 98.19 88 LYS A CA 1
ATOM 661 C C . LYS A 1 88 ? 10.539 7.066 10.125 1 98.19 88 LYS A C 1
ATOM 663 O O . LYS A 1 88 ? 9.734 6.137 10.016 1 98.19 88 LYS A O 1
ATOM 668 N N . ALA A 1 89 ? 11.859 6.887 10.242 1 96.81 89 ALA A N 1
ATOM 669 C CA . ALA A 1 89 ? 12.484 5.57 10.133 1 96.81 89 ALA A CA 1
ATOM 670 C C . ALA A 1 89 ? 12.047 4.66 11.281 1 96.81 89 ALA A C 1
ATOM 672 O O . ALA A 1 89 ? 12.125 3.436 11.172 1 96.81 89 ALA A O 1
ATOM 673 N N . ASP A 1 90 ? 11.602 5.266 12.32 1 96.69 90 ASP A N 1
ATOM 674 C CA . ASP A 1 90 ? 11.203 4.461 13.469 1 96.69 90 ASP A CA 1
ATOM 675 C C . ASP A 1 90 ? 9.695 4.188 13.453 1 96.69 90 ASP A C 1
ATOM 677 O O . ASP A 1 90 ? 9.141 3.684 14.43 1 96.69 90 ASP A O 1
ATOM 681 N N . GLY A 1 91 ? 9 4.645 12.414 1 96.88 91 GLY A N 1
ATOM 682 C CA . GLY A 1 91 ? 7.605 4.281 12.227 1 96.88 91 GLY A CA 1
ATOM 683 C C . GLY A 1 91 ? 6.641 5.328 12.742 1 96.88 91 GLY A C 1
ATOM 684 O O . GLY A 1 91 ? 5.426 5.195 12.586 1 96.88 91 GLY A O 1
ATOM 685 N N . ASN A 1 92 ? 7.18 6.363 13.383 1 98.5 92 ASN A N 1
ATOM 686 C CA . ASN A 1 92 ? 6.289 7.449 13.781 1 98.5 92 ASN A CA 1
ATOM 687 C C . ASN A 1 92 ? 5.871 8.297 12.586 1 98.5 92 ASN A C 1
ATOM 689 O O . ASN A 1 92 ? 6.695 8.625 11.734 1 98.5 92 ASN A O 1
ATOM 693 N N . LEU A 1 93 ? 4.602 8.5 12.492 1 98.81 93 LEU A N 1
ATOM 694 C CA . LEU A 1 93 ? 4.059 9.461 11.547 1 98.81 93 LEU A CA 1
ATOM 695 C C . LEU A 1 93 ? 3.836 10.812 12.211 1 98.81 93 LEU A C 1
ATOM 697 O O . LEU A 1 93 ? 3.117 10.906 13.211 1 98.81 93 LEU A O 1
ATOM 701 N N . VAL A 1 94 ? 4.48 11.852 11.578 1 98.94 94 VAL A N 1
ATOM 702 C CA . VAL A 1 94 ? 4.543 13.109 12.32 1 98.94 94 VAL A CA 1
ATOM 703 C C . VAL A 1 94 ? 4.195 14.273 11.406 1 98.94 94 VAL A C 1
ATOM 705 O O . VAL A 1 94 ? 4.562 14.273 10.227 1 98.94 94 VAL A O 1
ATOM 708 N N . ILE A 1 95 ? 3.492 15.203 11.961 1 98.94 95 ILE A N 1
ATOM 709 C CA . ILE A 1 95 ? 3.338 16.516 11.336 1 98.94 95 ILE A CA 1
ATOM 710 C C . ILE A 1 95 ? 4.172 17.547 12.086 1 98.94 95 ILE A C 1
ATOM 712 O O . ILE A 1 95 ? 3.963 17.781 13.281 1 98.94 95 ILE A O 1
ATOM 716 N N . ASN A 1 96 ? 5.07 18.109 11.367 1 98.94 96 ASN A N 1
ATOM 717 C CA . ASN A 1 96 ? 5.836 19.25 11.867 1 98.94 96 ASN A CA 1
ATOM 718 C C . ASN A 1 96 ? 5.582 20.5 11.031 1 98.94 96 ASN A C 1
ATOM 720 O O . ASN A 1 96 ? 5.266 20.406 9.844 1 98.94 96 ASN A O 1
ATOM 724 N N . ASP A 1 97 ? 5.758 21.641 11.688 1 98.75 97 ASP A N 1
ATOM 725 C CA . ASP A 1 97 ? 5.73 22.875 10.891 1 98.75 97 ASP A CA 1
ATOM 726 C C . ASP A 1 97 ? 7.133 23.234 10.398 1 98.75 97 ASP A C 1
ATOM 728 O O . ASP A 1 97 ? 8.078 22.453 10.562 1 98.75 97 ASP A O 1
ATOM 732 N N . LYS A 1 98 ? 7.199 24.359 9.703 1 98.31 98 LYS A N 1
ATOM 733 C CA . LYS A 1 98 ? 8.445 24.75 9.055 1 98.31 98 LYS A CA 1
ATOM 734 C C . LYS A 1 98 ? 9.555 24.953 10.078 1 98.31 98 LYS A C 1
ATOM 736 O O . LYS A 1 98 ? 10.742 24.906 9.742 1 98.31 98 LYS A O 1
ATOM 741 N N . ASP A 1 99 ? 9.234 25.219 11.352 1 98.19 99 ASP A N 1
ATOM 742 C CA . ASP A 1 99 ? 10.203 25.438 12.414 1 98.19 99 ASP A CA 1
ATOM 743 C C . ASP A 1 99 ? 10.453 24.156 13.203 1 98.19 99 ASP A C 1
ATOM 745 O O . ASP A 1 99 ? 10.984 24.188 14.312 1 98.19 99 ASP A O 1
ATOM 749 N N . GLU A 1 100 ? 9.914 23.078 12.703 1 97.94 100 GLU A N 1
ATOM 750 C CA . GLU A 1 100 ? 10.109 21.75 13.266 1 97.94 100 GLU A CA 1
ATOM 751 C C . GLU A 1 100 ? 9.328 21.578 14.57 1 97.94 100 GLU A C 1
ATOM 753 O O . GLU A 1 100 ? 9.656 20.703 15.383 1 97.94 100 GLU A O 1
ATOM 758 N N . LYS A 1 101 ? 8.375 22.453 14.773 1 98.5 101 LYS A N 1
ATOM 759 C CA . LYS A 1 101 ?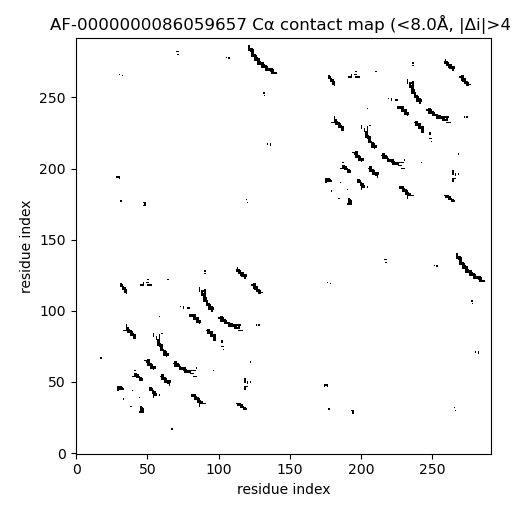 7.445 22.234 15.883 1 98.5 101 LYS A CA 1
ATOM 760 C C . LYS A 1 101 ? 6.535 21.031 15.602 1 98.5 101 LYS A C 1
ATOM 762 O O . LYS A 1 101 ? 5.93 20.953 14.531 1 98.5 101 LYS A O 1
ATOM 767 N N . LEU A 1 102 ? 6.406 20.109 16.641 1 98.81 102 LEU A N 1
ATOM 768 C CA . LEU A 1 102 ? 5.539 18.953 16.516 1 98.81 102 LEU A CA 1
ATOM 769 C C . LEU A 1 102 ? 4.078 19.344 16.703 1 98.81 102 LEU A C 1
ATOM 771 O O . LEU A 1 102 ? 3.695 19.859 17.75 1 98.81 102 LEU A O 1
ATOM 775 N N . LEU A 1 103 ? 3.266 19.062 15.641 1 98.88 103 LEU A N 1
ATOM 776 C CA . LEU A 1 103 ? 1.854 19.422 15.734 1 98.88 103 LEU A CA 1
ATOM 777 C C . LEU A 1 103 ? 0.994 18.203 15.992 1 98.88 103 LEU A C 1
ATOM 779 O O . LEU A 1 103 ? -0.084 18.297 16.578 1 98.88 103 LEU A O 1
ATOM 783 N N . TRP A 1 104 ? 1.395 17.047 15.547 1 98.88 104 TRP A N 1
ATOM 784 C CA . TRP A 1 104 ? 0.646 15.797 15.633 1 98.88 104 TRP A CA 1
ATOM 785 C C . TRP A 1 104 ? 1.549 14.602 15.352 1 98.88 104 TRP A C 1
ATOM 787 O O . TRP A 1 104 ? 2.5 14.703 14.57 1 98.88 104 TRP A O 1
ATOM 797 N N . GLN A 1 105 ? 1.258 13.508 15.984 1 98.88 105 GLN A N 1
ATOM 798 C CA . GLN A 1 105 ? 1.975 12.266 15.719 1 98.88 105 GLN A CA 1
ATOM 799 C C . GLN A 1 105 ? 1.127 11.047 16.094 1 98.88 105 GLN A C 1
ATOM 801 O O . GLN A 1 105 ? 0.197 11.156 16.891 1 98.88 105 GLN A O 1
ATOM 806 N N . THR A 1 106 ? 1.512 9.883 15.516 1 98.5 106 THR A N 1
ATOM 807 C CA . THR A 1 106 ? 0.801 8.648 15.812 1 98.5 106 THR A CA 1
ATOM 808 C C . THR A 1 106 ? 1.33 8.016 17.094 1 98.5 106 THR A C 1
ATOM 810 O O . THR A 1 106 ? 0.64 7.215 17.734 1 98.5 106 THR A O 1
ATOM 813 N N . GLY A 1 107 ? 2.514 8.336 17.453 1 97.88 107 GLY A N 1
ATOM 814 C CA . GLY A 1 107 ? 3.111 7.73 18.625 1 97.88 107 GLY A CA 1
ATOM 815 C C . GLY A 1 107 ? 3.475 6.27 18.422 1 97.88 107 GLY A C 1
ATOM 816 O O . GLY A 1 107 ? 3.338 5.461 19.344 1 97.88 107 GLY A O 1
ATOM 817 N N . THR A 1 108 ? 3.916 5.855 17.266 1 95.94 108 THR A N 1
ATOM 818 C CA . THR A 1 108 ? 4.195 4.465 16.938 1 95.94 108 THR A CA 1
ATOM 819 C C . THR A 1 108 ? 5.699 4.227 16.828 1 95.94 108 THR A C 1
ATOM 821 O O . THR A 1 108 ? 6.137 3.254 16.203 1 95.94 108 THR A O 1
ATOM 824 N N . ASN A 1 109 ? 6.438 5.121 17.328 1 93.06 109 ASN A N 1
ATOM 825 C CA . ASN A 1 109 ? 7.883 4.973 17.203 1 93.06 109 ASN A CA 1
ATOM 826 C C . ASN A 1 109 ? 8.367 3.672 17.828 1 93.06 109 ASN A C 1
ATOM 828 O O . ASN A 1 109 ? 7.914 3.295 18.922 1 93.06 109 ASN A O 1
ATOM 832 N N . GLY A 1 110 ? 9.258 3.033 17.141 1 93.19 110 GLY A N 1
ATOM 833 C CA . GLY A 1 110 ? 9.914 1.802 17.547 1 93.19 110 GLY A CA 1
ATOM 834 C C . GLY A 1 110 ? 11.297 1.633 16.938 1 93.19 110 GLY A C 1
ATOM 835 O O . GLY A 1 110 ? 12.055 2.598 16.844 1 93.19 110 GLY A O 1
ATOM 836 N N . THR A 1 111 ? 11.594 0.365 16.641 1 93.81 111 THR A N 1
ATOM 837 C CA . THR A 1 111 ? 12.891 0.097 16.031 1 93.81 111 THR A CA 1
ATOM 838 C C . THR A 1 111 ? 12.93 0.61 14.602 1 93.81 111 THR A C 1
ATOM 840 O O . THR A 1 111 ? 11.938 0.529 13.883 1 93.81 111 THR A O 1
ATOM 843 N N . VAL A 1 112 ? 14.102 1.109 14.25 1 94.69 112 VAL A N 1
ATOM 844 C CA . VAL A 1 112 ? 14.297 1.566 12.875 1 94.69 112 VAL A CA 1
ATOM 845 C C . VAL A 1 112 ? 14 0.426 11.906 1 94.69 112 VAL A C 1
ATOM 847 O O . VAL A 1 112 ? 14.43 -0.708 12.117 1 94.69 112 VAL A O 1
ATOM 850 N N . GLY A 1 113 ? 13.281 0.757 10.898 1 92.5 113 GLY A N 1
ATOM 851 C CA . GLY A 1 113 ? 12.93 -0.276 9.938 1 92.5 113 GLY A CA 1
ATOM 852 C C . GLY A 1 113 ? 12.156 0.258 8.742 1 92.5 113 GLY A C 1
ATOM 853 O O . GLY A 1 113 ? 12.203 1.455 8.453 1 92.5 113 GLY A O 1
ATOM 854 N N . HIS A 1 114 ? 11.562 -0.697 7.973 1 93.06 114 HIS A N 1
ATOM 855 C CA . HIS A 1 114 ? 10.836 -0.385 6.742 1 93.06 114 HIS A CA 1
ATOM 856 C C . HIS A 1 114 ? 9.328 -0.351 6.984 1 93.06 114 HIS A C 1
ATOM 858 O O . HIS A 1 114 ? 8.633 -1.328 6.711 1 93.06 114 HIS A O 1
ATOM 864 N N . TYR A 1 115 ? 8.859 0.772 7.461 1 96.12 115 TYR A N 1
ATOM 865 C CA . TYR A 1 115 ? 7.441 1.015 7.676 1 96.12 115 TYR A CA 1
ATOM 866 C C . TYR A 1 115 ? 6.781 1.544 6.406 1 96.12 115 TYR A C 1
ATOM 868 O O . TYR A 1 115 ? 7.461 2.061 5.516 1 96.12 115 TYR A O 1
ATOM 876 N N . VAL A 1 116 ? 5.461 1.372 6.344 1 97.75 116 VAL A N 1
ATOM 877 C CA . VAL A 1 116 ? 4.695 1.958 5.246 1 97.75 116 VAL A CA 1
ATOM 878 C C . VAL A 1 116 ? 3.439 2.633 5.793 1 97.75 116 VAL A C 1
ATOM 880 O O . VAL A 1 116 ? 2.826 2.141 6.742 1 97.75 116 VAL A O 1
ATOM 883 N N . LEU A 1 117 ? 3.152 3.83 5.344 1 98.38 117 LEU A N 1
ATOM 884 C CA . LEU A 1 117 ? 1.813 4.402 5.41 1 98.38 117 LEU A CA 1
ATOM 885 C C . LEU A 1 117 ? 1.015 4.07 4.156 1 98.38 117 LEU A C 1
ATOM 887 O O . LEU A 1 117 ? 1.424 4.41 3.045 1 98.38 117 LEU A O 1
ATOM 891 N N . LEU A 1 118 ? -0.1 3.4 4.312 1 98.62 118 LEU A N 1
ATOM 892 C CA . LEU A 1 118 ? -0.885 2.951 3.168 1 98.62 118 LEU A CA 1
ATOM 893 C C . LEU A 1 118 ? -2.303 3.51 3.229 1 98.62 118 LEU A C 1
ATOM 895 O O . LEU A 1 118 ? -2.99 3.359 4.242 1 98.62 118 LEU A O 1
ATOM 899 N N . LEU A 1 119 ? -2.633 4.23 2.145 1 98.31 119 LEU A N 1
ATOM 900 C CA . LEU A 1 119 ? -4.027 4.598 1.922 1 98.31 119 LEU A CA 1
ATOM 901 C C . LEU A 1 119 ? -4.785 3.461 1.241 1 98.31 119 LEU A C 1
ATOM 903 O O . LEU A 1 119 ? -4.641 3.246 0.036 1 98.31 119 LEU A O 1
ATOM 907 N N . GLN A 1 120 ? -5.68 2.785 2.027 1 97.5 120 GLN A N 1
ATOM 908 C CA . GLN A 1 120 ? -6.262 1.53 1.562 1 97.5 120 GLN A CA 1
ATOM 909 C C . GLN A 1 120 ? -7.559 1.776 0.799 1 97.5 120 GLN A C 1
ATOM 911 O O . GLN A 1 120 ? -8.203 2.811 0.979 1 97.5 120 GLN A O 1
ATOM 916 N N . ARG A 1 121 ? -7.879 0.747 0.007 1 95.88 121 ARG A N 1
ATOM 917 C CA . ARG A 1 121 ? -9.109 0.822 -0.774 1 95.88 121 ARG A CA 1
ATOM 918 C C . ARG A 1 121 ? -10.336 0.807 0.133 1 95.88 121 ARG A C 1
ATOM 920 O O . ARG A 1 121 ? -11.438 1.149 -0.299 1 95.88 121 ARG A O 1
ATOM 927 N N . ASP A 1 122 ? -10.219 0.392 1.357 1 96.38 122 ASP A N 1
ATOM 928 C CA . ASP A 1 122 ? -11.359 0.36 2.271 1 96.38 122 ASP A CA 1
ATOM 929 C C . ASP A 1 122 ? -11.453 1.656 3.072 1 96.38 122 ASP A C 1
ATOM 931 O O . ASP A 1 122 ? -12.164 1.718 4.082 1 96.38 122 ASP A O 1
ATOM 935 N N . ARG A 1 123 ? -10.719 2.664 2.74 1 97.69 123 ARG A N 1
ATOM 936 C CA . ARG A 1 123 ? -10.805 4.016 3.283 1 97.69 123 ARG A CA 1
ATOM 937 C C . ARG A 1 123 ? -9.914 4.172 4.512 1 97.69 123 ARG A C 1
ATOM 939 O O . ARG A 1 123 ? -9.727 5.281 5.016 1 97.69 123 ARG A O 1
ATOM 946 N N . ASN A 1 124 ? -9.406 3.096 5.023 1 98.12 124 ASN A N 1
ATOM 947 C CA . ASN A 1 124 ? -8.547 3.207 6.195 1 98.12 124 ASN A CA 1
ATOM 948 C C . ASN A 1 124 ? -7.148 3.678 5.824 1 98.12 124 ASN A C 1
ATOM 950 O O . ASN A 1 124 ? -6.621 3.301 4.777 1 98.12 124 ASN A O 1
ATOM 954 N N . LEU A 1 125 ? -6.605 4.578 6.574 1 98.75 125 LEU A N 1
ATOM 955 C CA . LEU A 1 125 ? -5.199 4.969 6.551 1 98.75 125 LEU A CA 1
ATOM 956 C C . LEU A 1 125 ? -4.41 4.215 7.617 1 98.75 125 LEU A C 1
ATOM 958 O O . LEU A 1 125 ? -4.758 4.254 8.797 1 98.75 125 LEU A O 1
ATOM 962 N N . VAL A 1 126 ? -3.357 3.49 7.156 1 98.62 126 VAL A N 1
ATOM 963 C CA . VAL A 1 126 ? -2.75 2.539 8.078 1 98.62 126 VAL A CA 1
ATOM 964 C C . VAL A 1 126 ? -1.228 2.646 8.008 1 98.62 126 VAL A C 1
ATOM 966 O O . VAL A 1 126 ? -0.658 2.738 6.918 1 98.62 126 VAL A O 1
ATOM 969 N N . VAL A 1 127 ? -0.583 2.67 9.18 1 98.38 127 VAL A N 1
ATOM 970 C CA . VAL A 1 127 ? 0.858 2.465 9.273 1 98.38 127 VAL A CA 1
ATOM 971 C C . VAL A 1 127 ? 1.15 1.004 9.609 1 98.38 127 VAL A C 1
ATOM 973 O O . VAL A 1 127 ? 0.675 0.486 10.625 1 98.38 127 VAL A O 1
ATOM 976 N N . TYR A 1 128 ? 2.014 0.397 8.719 1 97.12 128 TYR 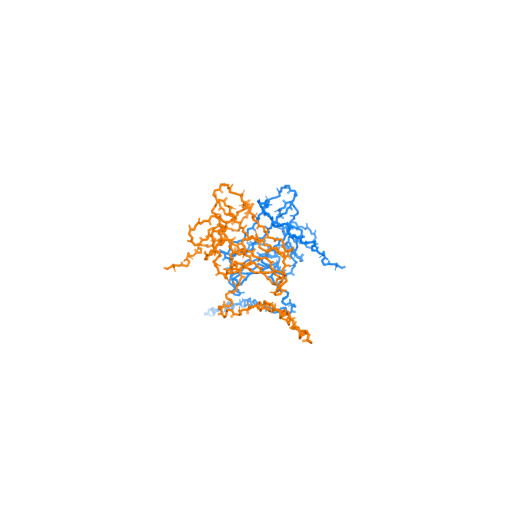A N 1
ATOM 977 C CA . TYR A 1 128 ? 2.486 -0.959 8.977 1 97.12 128 TYR A CA 1
ATOM 978 C C . TYR A 1 128 ? 3.957 -0.959 9.375 1 97.12 128 TYR A C 1
ATOM 980 O O . TYR A 1 128 ? 4.75 -0.175 8.852 1 97.12 128 TYR A O 1
ATOM 988 N N . SER A 1 129 ? 4.359 -1.923 10.242 1 89 129 SER A N 1
ATOM 989 C CA . SER A 1 129 ? 5.711 -1.952 10.789 1 89 129 SER A CA 1
ATOM 990 C C . SER A 1 129 ? 6.582 -2.977 10.062 1 89 129 SER A C 1
ATOM 992 O O . SER A 1 129 ? 7.703 -2.67 9.664 1 89 129 SER A O 1
ATOM 994 N N . VAL A 1 130 ? 6.43 -4.234 10.195 1 84.69 130 VAL A N 1
ATOM 995 C CA . VAL A 1 130 ? 7.418 -5.234 9.812 1 84.69 130 VAL A CA 1
ATOM 996 C C . VAL A 1 130 ? 6.887 -6.074 8.648 1 84.69 130 VAL A C 1
ATOM 998 O O . VAL A 1 130 ? 5.793 -6.641 8.734 1 84.69 130 VAL A O 1
ATOM 1001 N N . PRO A 1 131 ? 7.867 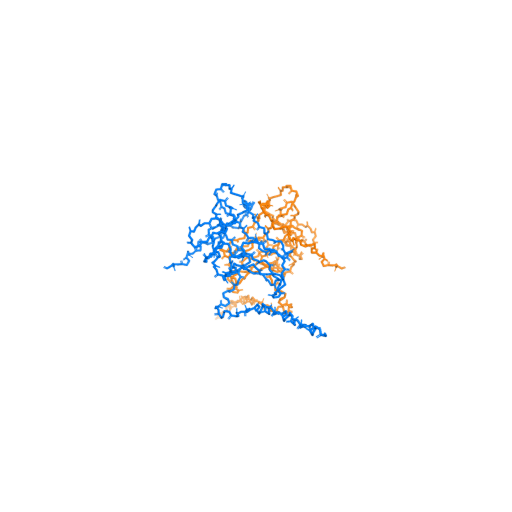-6.078 7.59 1 91.94 131 PRO A N 1
ATOM 1002 C CA . PRO A 1 131 ? 7.531 -7 6.504 1 91.94 131 PRO A CA 1
ATOM 1003 C C . PRO A 1 131 ? 7.59 -8.461 6.93 1 91.94 131 PRO A C 1
ATOM 1005 O O . PRO A 1 131 ? 8.57 -8.891 7.547 1 91.94 131 PRO A O 1
ATOM 1008 N N . ALA A 1 132 ? 6.508 -9.172 6.633 1 94.94 132 ALA A N 1
ATOM 1009 C CA . ALA A 1 132 ? 6.5 -10.609 6.855 1 94.94 132 ALA A CA 1
ATOM 1010 C C . ALA A 1 132 ? 7.176 -11.352 5.707 1 94.94 132 ALA A C 1
ATOM 1012 O O . ALA A 1 132 ? 7.684 -12.461 5.883 1 94.94 132 ALA A O 1
ATOM 1013 N N . TRP A 1 133 ? 7.219 -10.859 4.602 1 97.56 133 TRP A N 1
ATOM 1014 C CA . TRP A 1 133 ? 7.824 -11.391 3.381 1 97.56 133 TRP A CA 1
ATOM 1015 C C . TRP A 1 133 ? 8.039 -10.281 2.359 1 97.56 133 TRP A C 1
ATOM 1017 O O . TRP A 1 133 ? 7.281 -9.305 2.318 1 97.56 133 TRP A O 1
ATOM 1027 N N . ASP A 1 134 ? 9.031 -10.422 1.53 1 97.81 134 ASP A N 1
ATOM 1028 C CA . ASP A 1 134 ? 9.203 -9.555 0.369 1 97.81 134 ASP A CA 1
ATOM 1029 C C . ASP A 1 134 ? 9.82 -10.312 -0.8 1 97.81 134 ASP A C 1
ATOM 1031 O O . ASP A 1 134 ? 10.43 -11.367 -0.608 1 97.81 134 ASP A O 1
ATOM 1035 N N . SER A 1 135 ? 9.688 -9.758 -2.021 1 98.38 135 SER A N 1
ATOM 1036 C CA . SER A 1 135 ? 10.18 -10.406 -3.234 1 98.38 135 SER A CA 1
ATOM 1037 C C . SER A 1 135 ? 11.68 -10.18 -3.412 1 98.38 135 SER A C 1
ATOM 1039 O O . SER A 1 135 ? 12.32 -10.828 -4.238 1 98.38 135 SER A O 1
ATOM 1041 N N . GLY A 1 136 ? 12.25 -9.273 -2.676 1 97.44 136 GLY A N 1
ATOM 1042 C CA . GLY A 1 136 ? 13.664 -8.969 -2.816 1 97.44 136 GLY A CA 1
ATOM 1043 C C . GLY A 1 136 ? 13.984 -8.195 -4.086 1 97.44 136 GLY A C 1
ATOM 1044 O O . GLY A 1 136 ? 15.094 -8.289 -4.609 1 97.44 136 GLY A O 1
ATOM 1045 N N . THR A 1 137 ? 13.047 -7.441 -4.562 1 98.25 137 THR A N 1
ATOM 1046 C CA . THR A 1 137 ? 13.227 -6.77 -5.844 1 98.25 137 THR A CA 1
ATOM 1047 C C . THR A 1 137 ? 13.328 -5.258 -5.652 1 98.25 137 THR A C 1
ATOM 1049 O O . THR A 1 137 ? 13.297 -4.5 -6.621 1 98.25 137 THR A O 1
ATOM 1052 N N . GLY A 1 138 ? 13.438 -4.781 -4.438 1 96.81 138 GLY A N 1
ATOM 1053 C CA . GLY A 1 138 ? 13.508 -3.355 -4.156 1 96.81 138 GLY A CA 1
ATOM 1054 C C . GLY A 1 138 ? 14.688 -2.672 -4.812 1 96.81 138 GLY A C 1
ATOM 1055 O O . GLY A 1 138 ? 15.773 -3.25 -4.898 1 96.81 138 GLY A O 1
ATOM 1056 N N . THR A 1 139 ? 14.344 -1.453 -5.293 1 94.5 139 THR A N 1
ATOM 1057 C CA . THR A 1 139 ? 15.406 -0.614 -5.836 1 94.5 139 THR A CA 1
ATOM 1058 C C . THR A 1 139 ? 15.688 0.565 -4.906 1 94.5 139 THR A C 1
ATOM 1060 O O . THR A 1 139 ? 14.836 0.94 -4.098 1 94.5 139 THR A O 1
ATOM 1063 N N . VAL A 1 140 ? 16.922 1.025 -4.906 1 82.38 140 VAL A N 1
ATOM 1064 C CA . VAL A 1 140 ? 17.234 2.211 -4.117 1 82.38 140 VAL A CA 1
ATOM 1065 C C . VAL A 1 140 ? 16.703 3.457 -4.812 1 82.38 140 VAL A C 1
ATOM 1067 O O . VAL A 1 140 ? 16.969 3.688 -5.992 1 82.38 140 VAL A O 1
ATOM 1070 N N . LEU A 1 141 ? 15.602 3.838 -4.336 1 66.38 141 LEU A N 1
ATOM 1071 C CA . LEU A 1 141 ? 15.039 5.047 -4.926 1 66.38 141 LEU A CA 1
ATOM 1072 C C . LEU A 1 141 ? 15.93 6.25 -4.656 1 66.38 141 LEU A C 1
ATOM 1074 O O . LEU A 1 141 ? 16.438 6.418 -3.541 1 66.38 141 LEU A O 1
ATOM 1078 N N . SER A 1 142 ? 16.672 6.617 -5.805 1 48.12 142 SER A N 1
ATOM 1079 C CA . SER A 1 142 ? 17.5 7.812 -5.676 1 48.12 142 SER A CA 1
ATOM 1080 C C . SER A 1 142 ? 16.719 8.961 -5.047 1 48.12 142 SER A C 1
ATOM 1082 O O . SER A 1 142 ? 15.547 9.164 -5.363 1 48.12 142 SER A O 1
ATOM 1084 N N . ALA A 1 143 ? 17.078 9.266 -3.895 1 41.78 143 ALA A N 1
ATOM 1085 C CA . ALA A 1 143 ? 16.516 10.508 -3.373 1 41.78 143 ALA A CA 1
ATOM 1086 C C . ALA A 1 143 ? 16.359 11.555 -4.477 1 41.78 143 ALA A C 1
ATOM 1088 O O . ALA A 1 143 ? 17.188 11.602 -5.402 1 41.78 143 ALA A O 1
ATOM 1089 N N . ALA A 1 144 ? 15.195 12.023 -4.836 1 35.78 144 ALA A N 1
ATOM 1090 C CA . ALA A 1 144 ? 15.219 13.219 -5.68 1 35.78 144 ALA A CA 1
ATOM 1091 C C . ALA A 1 144 ? 16.391 14.125 -5.316 1 35.78 144 ALA A C 1
ATOM 1093 O O . ALA A 1 144 ? 16.594 14.438 -4.141 1 35.78 144 ALA A O 1
ATOM 1094 N N . THR A 1 145 ? 17.562 13.992 -5.98 1 30.05 145 THR A N 1
ATOM 1095 C CA . THR A 1 145 ? 18.547 15.031 -5.754 1 30.05 145 THR A CA 1
ATOM 1096 C C . THR A 1 145 ? 17.875 16.391 -5.543 1 30.05 145 THR A C 1
ATOM 1098 O O . THR A 1 145 ? 17.125 16.844 -6.402 1 30.05 145 THR A O 1
ATOM 1101 N N . LYS A 1 146 ? 17.906 16.875 -4.352 1 27.16 146 LYS A N 1
ATOM 1102 C CA . LYS A 1 146 ? 17.656 18.297 -4.121 1 27.16 146 LYS A CA 1
ATOM 1103 C C . LYS A 1 146 ? 18.609 19.156 -4.957 1 27.16 146 LYS A C 1
ATOM 1105 O O . LYS A 1 146 ? 19.766 18.812 -5.141 1 27.16 146 LYS A O 1
ATOM 1110 N N . MET B 1 1 ? 24.453 -37.938 -58.031 1 34.72 1 MET B N 1
ATOM 1111 C CA . MET B 1 1 ? 24.297 -36.5 -57.75 1 34.72 1 MET B CA 1
ATOM 1112 C C . MET B 1 1 ? 23.328 -36.281 -56.594 1 34.72 1 MET B C 1
ATOM 1114 O O . MET B 1 1 ? 22.172 -36.688 -56.656 1 34.72 1 MET B O 1
ATOM 1118 N N . ALA B 1 2 ? 23.906 -36.281 -55.375 1 43.94 2 ALA B N 1
ATOM 1119 C CA . ALA B 1 2 ? 23.469 -36.156 -53.969 1 43.94 2 ALA B CA 1
ATOM 1120 C C . ALA B 1 2 ? 22.719 -34.844 -53.75 1 43.94 2 ALA B C 1
ATOM 1122 O O . ALA B 1 2 ? 23.266 -33.781 -53.938 1 43.94 2 ALA B O 1
ATOM 1123 N N . MET B 1 3 ? 21.438 -34.875 -54.062 1 38.31 3 MET B N 1
ATOM 1124 C CA . MET B 1 3 ? 20.562 -33.719 -53.906 1 38.31 3 MET B CA 1
ATOM 1125 C C . MET B 1 3 ? 20.609 -33.219 -52.438 1 38.31 3 MET B C 1
ATOM 1127 O O . MET B 1 3 ? 20.5 -34.031 -51.531 1 38.31 3 MET B O 1
ATOM 1131 N N . LEU B 1 4 ? 21.328 -32.156 -52.188 1 38.47 4 LEU B N 1
ATOM 1132 C CA . LEU B 1 4 ? 21.5 -31.281 -51.031 1 38.47 4 LEU B CA 1
ATOM 1133 C C . LEU B 1 4 ? 20.156 -30.906 -50.406 1 38.47 4 LEU B C 1
ATOM 1135 O O . LEU B 1 4 ? 19.391 -30.141 -51.031 1 38.47 4 LEU B O 1
ATOM 1139 N N . ARG B 1 5 ? 19.484 -31.859 -49.812 1 42.88 5 ARG B N 1
ATOM 1140 C CA . ARG B 1 5 ? 18.234 -31.453 -49.188 1 42.88 5 ARG B CA 1
ATOM 1141 C C . ARG B 1 5 ? 18.484 -30.406 -48.094 1 42.88 5 ARG B C 1
ATOM 1143 O O . ARG B 1 5 ? 19.234 -30.656 -47.156 1 42.88 5 ARG B O 1
ATOM 1150 N N . HIS B 1 6 ? 18.641 -29.109 -48.5 1 43.44 6 HIS B N 1
ATOM 1151 C CA . HIS B 1 6 ? 18.703 -27.984 -47.594 1 43.44 6 HIS B CA 1
ATOM 1152 C C . HIS B 1 6 ? 17.562 -28.031 -46.562 1 43.44 6 HIS B C 1
ATOM 1154 O O . HIS B 1 6 ? 16.406 -28.109 -46.938 1 43.44 6 HIS B O 1
ATOM 1160 N N . ALA B 1 7 ? 17.781 -28.641 -45.406 1 38.47 7 ALA B N 1
ATOM 1161 C CA . ALA B 1 7 ? 16.906 -28.578 -44.219 1 38.47 7 ALA B CA 1
ATOM 1162 C C . ALA B 1 7 ? 16.641 -27.141 -43.812 1 38.47 7 ALA B C 1
ATOM 1164 O O . ALA B 1 7 ? 17.578 -26.406 -43.5 1 38.47 7 ALA B O 1
ATOM 1165 N N . SER B 1 8 ? 15.688 -26.484 -44.469 1 37.66 8 SER B N 1
ATOM 1166 C CA . SER B 1 8 ? 15.25 -25.156 -44.031 1 37.66 8 SER B CA 1
ATOM 1167 C C . SER B 1 8 ? 14.836 -25.172 -42.562 1 37.66 8 SER B C 1
ATOM 1169 O O . SER B 1 8 ? 13.914 -25.906 -42.156 1 37.66 8 SER B O 1
ATOM 1171 N N . PHE B 1 9 ? 15.805 -25.172 -41.594 1 37.69 9 PHE B N 1
ATOM 1172 C CA . PHE B 1 9 ? 15.508 -24.938 -40.188 1 37.69 9 PHE B CA 1
ATOM 1173 C C . PHE B 1 9 ? 14.617 -23.703 -40.031 1 37.69 9 PHE B C 1
ATOM 1175 O O . PHE B 1 9 ? 15.047 -22.578 -40.312 1 37.69 9 PHE B O 1
ATOM 1182 N N . PHE B 1 10 ? 13.273 -23.797 -40.188 1 33.5 10 PHE B N 1
ATOM 1183 C CA . PHE B 1 10 ? 12.305 -22.75 -39.906 1 33.5 10 PHE B CA 1
ATOM 1184 C C . PHE B 1 10 ? 12.375 -22.328 -38.438 1 33.5 10 PHE B C 1
ATOM 1186 O O . PHE B 1 10 ? 12.227 -23.156 -37.562 1 33.5 10 PHE B O 1
ATOM 1193 N N . TYR B 1 11 ? 13.297 -21.406 -38.062 1 34.84 11 TYR B N 1
ATOM 1194 C CA . TYR B 1 11 ? 13.227 -20.688 -36.812 1 34.84 11 TYR B CA 1
ATOM 1195 C C . TYR B 1 11 ? 11.82 -20.141 -36.562 1 34.84 11 TYR B C 1
ATOM 1197 O O . TYR B 1 11 ? 11.328 -19.312 -37.312 1 34.84 11 TYR B O 1
ATOM 1205 N N . PHE B 1 12 ? 10.906 -21.016 -36.031 1 33.75 12 PHE B N 1
ATOM 1206 C CA . PHE B 1 12 ? 9.664 -20.469 -35.5 1 33.75 12 PHE B CA 1
ATOM 1207 C C . PHE B 1 12 ? 9.938 -19.391 -34.438 1 33.75 12 PHE B C 1
ATOM 1209 O O . PHE B 1 12 ? 10.461 -19.703 -33.375 1 33.75 12 PHE B O 1
ATOM 1216 N N . LEU B 1 13 ? 10.297 -18.219 -34.812 1 31.09 13 LEU B N 1
ATOM 1217 C CA . LEU B 1 13 ? 10.234 -17.062 -33.906 1 31.09 13 LEU B CA 1
ATOM 1218 C C . LEU B 1 13 ? 8.898 -17 -33.188 1 31.09 13 LEU B C 1
ATOM 1220 O O . LEU B 1 13 ? 7.848 -16.844 -33.812 1 31.09 13 LEU B O 1
ATOM 1224 N N . ALA B 1 14 ? 8.734 -17.797 -32.094 1 32.31 14 ALA B N 1
ATOM 1225 C CA . ALA B 1 14 ? 7.609 -17.594 -31.188 1 32.31 14 ALA B CA 1
ATOM 1226 C C . ALA B 1 14 ? 7.453 -16.109 -30.828 1 32.31 14 ALA B C 1
ATOM 1228 O O . ALA B 1 14 ? 8.297 -15.547 -30.141 1 32.31 14 ALA B O 1
ATOM 1229 N N . LEU B 1 15 ? 6.969 -15.328 -31.797 1 31.39 15 LEU B N 1
ATOM 1230 C CA . LEU B 1 15 ? 6.449 -14.008 -31.469 1 31.39 15 LEU B CA 1
ATOM 1231 C C . LEU B 1 15 ? 5.527 -14.078 -30.25 1 31.39 15 LEU B C 1
ATOM 1233 O O . LEU B 1 15 ? 4.441 -14.656 -30.312 1 31.39 15 LEU B O 1
ATOM 1237 N N . PHE B 1 16 ? 6.094 -14.266 -29.062 1 33.25 16 PHE B N 1
ATOM 1238 C CA . PHE B 1 16 ? 5.336 -13.977 -27.859 1 33.25 16 PHE B CA 1
ATOM 1239 C C . PHE B 1 16 ? 4.621 -12.633 -27.969 1 33.25 16 PHE B C 1
ATOM 1241 O O . PHE B 1 16 ? 5.25 -11.578 -27.859 1 33.25 16 PHE B O 1
ATOM 1248 N N . MET B 1 17 ? 3.734 -12.594 -28.922 1 31.44 17 MET B N 1
ATOM 1249 C CA . MET B 1 17 ? 2.846 -11.438 -28.828 1 31.44 17 MET B CA 1
ATOM 1250 C C . MET B 1 17 ? 2.312 -11.289 -27.406 1 31.44 17 MET B C 1
ATOM 1252 O O . MET B 1 17 ? 1.658 -12.195 -26.891 1 31.44 17 MET B O 1
ATOM 1256 N N . ALA B 1 18 ? 3.061 -10.734 -26.531 1 33.12 18 ALA B N 1
ATOM 1257 C CA . ALA B 1 18 ? 2.477 -10.219 -25.297 1 33.12 18 ALA B CA 1
ATOM 1258 C C . ALA B 1 18 ? 1.165 -9.484 -25.578 1 33.12 18 ALA B C 1
ATOM 1260 O O . ALA B 1 18 ? 1.161 -8.422 -26.188 1 33.12 18 ALA B O 1
ATOM 1261 N N . VAL B 1 19 ? 0.127 -10.25 -26.016 1 32.28 19 VAL B N 1
ATOM 1262 C CA . VAL B 1 19 ? -1.205 -9.656 -26 1 32.28 19 VAL B CA 1
ATOM 1263 C C . VAL B 1 19 ? -1.376 -8.805 -24.734 1 32.28 19 VAL B C 1
ATOM 1265 O O . VAL B 1 19 ? -1.426 -9.328 -23.625 1 32.28 19 VAL B O 1
ATOM 1268 N N . CYS B 1 20 ? -0.689 -7.742 -24.594 1 35.97 20 CYS B N 1
ATOM 1269 C CA . CYS B 1 20 ? -1.334 -6.734 -23.75 1 35.97 20 CYS B CA 1
ATOM 1270 C C . CYS B 1 20 ? -2.82 -6.629 -24.078 1 35.97 20 CYS B C 1
ATOM 1272 O O . CYS B 1 20 ? -3.211 -5.93 -25 1 35.97 20 CYS B O 1
ATOM 1274 N N . GLY B 1 21 ? -3.496 -7.723 -24.312 1 35.28 21 GLY B N 1
ATOM 1275 C CA . GLY B 1 21 ? -4.926 -7.473 -24.375 1 35.28 21 GLY B CA 1
ATOM 1276 C C . GLY B 1 21 ? -5.387 -6.395 -23.406 1 35.28 21 GLY B C 1
ATOM 1277 O O . GLY B 1 21 ? -5.117 -6.477 -22.219 1 35.28 21 GLY B O 1
ATOM 1278 N N . LEU B 1 22 ? -5.441 -5.191 -23.922 1 35.97 22 LEU B N 1
ATOM 1279 C CA . LEU B 1 22 ? -6.387 -4.246 -23.328 1 35.97 22 LEU B CA 1
ATOM 1280 C C . LEU B 1 22 ? -7.684 -4.949 -22.953 1 35.97 22 LEU B C 1
ATOM 1282 O O . LEU B 1 22 ? -8.578 -5.117 -23.781 1 35.97 22 LEU B O 1
ATOM 1286 N N . PHE B 1 23 ? -7.695 -6.02 -22.25 1 37.41 23 PHE B N 1
ATOM 1287 C CA . PHE B 1 23 ? -9.016 -6.242 -21.688 1 37.41 23 PHE B CA 1
ATOM 1288 C C . PHE B 1 23 ? -9.664 -4.922 -21.281 1 37.41 23 PHE B C 1
ATOM 1290 O O . PHE B 1 23 ? -9.07 -4.141 -20.531 1 37.41 23 PHE B O 1
ATOM 1297 N N . ALA B 1 24 ? -10.422 -4.355 -22.25 1 35.22 24 ALA B N 1
ATOM 1298 C CA . ALA B 1 24 ? -11.344 -3.271 -21.922 1 35.22 24 ALA B CA 1
ATOM 1299 C C . ALA B 1 24 ? -11.938 -3.467 -20.531 1 35.22 24 ALA B C 1
ATOM 1301 O O . ALA B 1 24 ? -13.156 -3.373 -20.344 1 35.22 24 ALA B O 1
ATOM 1302 N N . GLY B 1 25 ? -11.523 -4.469 -19.766 1 38.41 25 GLY B N 1
ATOM 1303 C CA . GLY B 1 25 ? -12.219 -4.25 -18.5 1 38.41 25 GLY B CA 1
ATOM 1304 C C . GLY B 1 25 ? -12.102 -2.824 -18 1 38.41 25 GLY B C 1
ATOM 1305 O O . GLY B 1 25 ? -11.141 -2.123 -18.312 1 38.41 25 GLY B O 1
ATOM 1306 N N . GLY B 1 26 ? -13.242 -2.146 -17.891 1 38.19 26 GLY B N 1
ATOM 1307 C CA . GLY B 1 26 ? -13.195 -0.869 -17.188 1 38.19 26 GLY B CA 1
ATOM 1308 C C . GLY B 1 26 ? -11.945 -0.69 -16.359 1 38.19 26 GLY B C 1
ATOM 1309 O O . GLY B 1 26 ? -11.531 -1.608 -15.648 1 38.19 26 GLY B O 1
ATOM 1310 N N . SER B 1 27 ? -11 0.068 -16.891 1 41.75 27 SER B N 1
ATOM 1311 C CA . SER B 1 27 ? -9.859 0.471 -16.078 1 41.75 27 SER B CA 1
ATOM 1312 C C . SER B 1 27 ? -10.227 0.521 -14.602 1 41.75 27 SER B C 1
ATOM 1314 O O . SER B 1 27 ? -10.797 1.505 -14.133 1 41.75 27 SER B O 1
ATOM 1316 N N . MET B 1 28 ? -11.125 -0.299 -14.18 1 46.06 28 MET B N 1
ATOM 1317 C CA . MET B 1 28 ? -11.297 -0.091 -12.75 1 46.06 28 MET B CA 1
ATOM 1318 C C . MET B 1 28 ? -9.984 0.338 -12.102 1 46.06 28 MET B C 1
ATOM 1320 O O . MET B 1 28 ? -8.922 -0.212 -12.406 1 46.06 28 MET B O 1
ATOM 1324 N N . ALA B 1 29 ? -9.922 1.555 -11.867 1 55.12 29 ALA B N 1
ATOM 1325 C CA . ALA B 1 29 ? -8.812 2.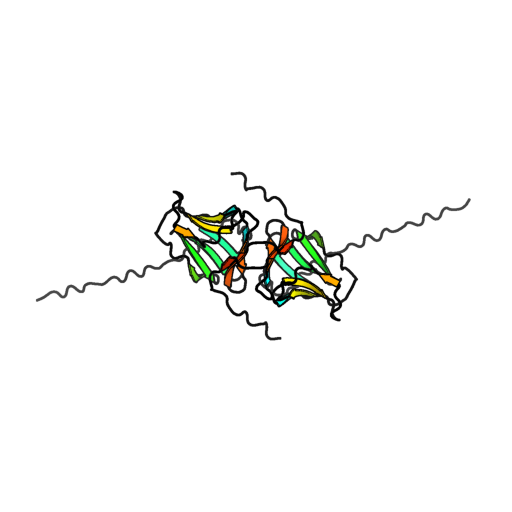152 -11.117 1 55.12 29 ALA B CA 1
ATOM 1326 C C . ALA B 1 29 ? -8.117 1.111 -10.25 1 55.12 29 ALA B C 1
ATOM 1328 O O . ALA B 1 29 ? -8.75 0.447 -9.43 1 55.12 29 ALA B O 1
ATOM 1329 N N . GLN B 1 30 ? -6.98 0.495 -10.789 1 81 30 GLN B N 1
ATOM 1330 C CA . GLN B 1 30 ? -6.277 -0.65 -10.219 1 81 30 GLN B CA 1
ATOM 1331 C C . GLN B 1 30 ? -5.559 -0.268 -8.93 1 81 30 GLN B C 1
ATOM 1333 O O . GLN B 1 30 ? -4.98 0.816 -8.828 1 81 30 GLN B O 1
ATOM 1338 N N . MET B 1 31 ? -5.887 -0.962 -7.945 1 94.69 31 MET B N 1
ATOM 1339 C CA . MET B 1 31 ? -5.246 -0.826 -6.641 1 94.69 31 MET B CA 1
ATOM 1340 C C . MET B 1 31 ? -3.865 -1.47 -6.641 1 94.69 31 MET B C 1
ATOM 1342 O O . MET B 1 31 ? -3.582 -2.34 -7.465 1 94.69 31 MET B O 1
ATOM 1346 N N . SER B 1 32 ? -3.064 -0.908 -5.84 1 97.81 32 SER B N 1
ATOM 1347 C CA . SER B 1 32 ? -1.696 -1.411 -5.781 1 97.81 32 SER B CA 1
ATOM 1348 C C . SER B 1 32 ? -1.518 -2.395 -4.629 1 97.81 32 SER B C 1
ATOM 1350 O O . SER B 1 32 ? -0.391 -2.758 -4.285 1 97.81 32 SER B O 1
ATOM 1352 N N . HIS B 1 33 ? -2.652 -2.77 -3.984 1 98.25 33 HIS B N 1
ATOM 1353 C CA . HIS B 1 33 ? -2.535 -3.617 -2.803 1 98.25 33 HIS B CA 1
ATOM 1354 C C . HIS B 1 33 ? -3.689 -4.609 -2.719 1 98.25 33 HIS B C 1
ATOM 1356 O O . HIS B 1 33 ? -4.719 -4.43 -3.375 1 98.25 33 HIS B O 1
ATOM 1362 N N . MET B 1 34 ? -3.436 -5.672 -2.031 1 97.5 34 MET B N 1
ATOM 1363 C CA . MET B 1 34 ? -4.445 -6.621 -1.581 1 97.5 34 MET B CA 1
ATOM 1364 C C . MET B 1 34 ? -4.562 -6.617 -0.061 1 97.5 34 MET B C 1
ATOM 1366 O O . MET B 1 34 ? -3.564 -6.445 0.642 1 97.5 34 MET B O 1
ATOM 1370 N N . LEU B 1 35 ? -5.793 -6.77 0.389 1 96.88 35 LEU B N 1
ATOM 1371 C CA . LEU B 1 35 ? -6.051 -6.957 1.812 1 96.88 35 LEU B CA 1
ATOM 1372 C C . LEU B 1 35 ? -6.336 -8.422 2.125 1 96.88 35 LEU B C 1
ATOM 1374 O O . LEU B 1 35 ? -6.648 -9.203 1.226 1 96.88 35 LEU B O 1
ATOM 1378 N N . SER B 1 36 ? -6.145 -8.734 3.43 1 96.19 36 SER B N 1
ATOM 1379 C CA . SER B 1 36 ? -6.496 -10.094 3.828 1 96.19 36 SER B CA 1
ATOM 1380 C C . SER B 1 36 ? -7.859 -10.5 3.277 1 96.19 36 SER B C 1
ATOM 1382 O O . SER B 1 36 ? -8.828 -9.742 3.383 1 96.19 36 SER B O 1
ATOM 1384 N N . GLY B 1 37 ? -7.879 -11.695 2.643 1 96.12 37 GLY B N 1
ATOM 1385 C CA . GLY B 1 37 ? -9.125 -12.203 2.082 1 96.12 37 GLY B CA 1
ATOM 1386 C C . GLY B 1 37 ? -9.258 -11.938 0.596 1 96.12 37 GLY B C 1
ATOM 1387 O O . GLY B 1 37 ? -10.086 -12.555 -0.078 1 96.12 37 GLY B O 1
ATOM 1388 N N . ASP B 1 38 ? -8.438 -11.062 0.023 1 96.75 38 ASP B N 1
ATOM 1389 C CA . ASP B 1 38 ? -8.516 -10.758 -1.402 1 96.75 38 ASP B CA 1
ATOM 1390 C C . ASP B 1 38 ? -7.961 -11.906 -2.24 1 96.75 38 ASP B C 1
ATOM 1392 O O . ASP B 1 38 ? -7.105 -12.664 -1.777 1 96.75 38 ASP B O 1
ATOM 1396 N N . VAL B 1 39 ? -8.438 -11.93 -3.432 1 98.12 39 VAL B N 1
ATOM 1397 C CA . VAL B 1 39 ? -8.023 -12.922 -4.418 1 98.12 39 VAL B CA 1
ATOM 1398 C C . VAL B 1 39 ? -7.781 -12.242 -5.766 1 98.12 39 VAL B C 1
ATOM 1400 O O . VAL B 1 39 ? -8.562 -11.383 -6.184 1 98.12 39 VAL B O 1
ATOM 1403 N N . LEU B 1 40 ? -6.66 -12.602 -6.316 1 97.75 40 LEU B N 1
ATOM 1404 C CA . LEU B 1 40 ? -6.418 -12.281 -7.719 1 97.75 40 LEU B CA 1
ATOM 1405 C C . LEU B 1 40 ? -6.621 -13.508 -8.602 1 97.75 40 LEU B C 1
ATOM 1407 O O . LEU B 1 40 ? -5.805 -14.43 -8.578 1 97.75 40 LEU B O 1
ATOM 1411 N N . LYS B 1 41 ? -7.684 -13.414 -9.414 1 98 41 LYS B N 1
ATOM 1412 C CA . LYS B 1 41 ? -7.945 -14.523 -10.328 1 98 41 LYS B CA 1
ATOM 1413 C C . LYS B 1 41 ? -7.051 -14.438 -11.562 1 98 41 LYS B C 1
ATOM 1415 O O . LYS B 1 41 ? -6.363 -13.438 -11.766 1 98 41 LYS B O 1
ATOM 1420 N N . THR B 1 42 ? -7.195 -15.547 -12.312 1 97.88 42 THR B N 1
ATOM 1421 C CA . THR B 1 42 ? -6.441 -15.594 -13.562 1 97.88 42 THR B CA 1
ATOM 1422 C C . THR B 1 42 ? -6.703 -14.344 -14.398 1 97.88 42 THR B C 1
ATOM 1424 O O . THR B 1 42 ? -7.859 -13.953 -14.594 1 97.88 42 THR B O 1
ATOM 1427 N N . GLY B 1 43 ? -5.586 -13.695 -14.797 1 97.06 43 GLY B N 1
ATOM 1428 C CA . GLY B 1 43 ? -5.711 -12.539 -15.664 1 97.06 43 GLY B CA 1
ATOM 1429 C C . GLY B 1 43 ? -5.863 -11.234 -14.906 1 97.06 43 GLY B C 1
ATOM 1430 O O . GLY B 1 43 ? -5.711 -10.156 -15.477 1 97.06 43 GLY B O 1
ATOM 1431 N N . GLN B 1 44 ? -6.105 -11.32 -13.648 1 97.06 44 GLN B N 1
ATOM 1432 C CA . GLN B 1 44 ? -6.285 -10.109 -12.852 1 97.06 44 GLN B CA 1
ATOM 1433 C C . GLN B 1 44 ? -4.957 -9.609 -12.297 1 97.06 44 GLN B C 1
ATOM 1435 O O . GLN B 1 44 ? -3.969 -10.352 -12.281 1 97.06 44 GLN B O 1
ATOM 1440 N N . ASN B 1 45 ? -4.902 -8.336 -12.016 1 97.69 45 ASN B N 1
ATOM 1441 C CA . ASN B 1 45 ? -3.65 -7.715 -11.586 1 97.69 45 ASN B CA 1
ATOM 1442 C C . ASN B 1 45 ? -3.893 -6.625 -10.547 1 97.69 45 ASN B C 1
ATOM 1444 O O . ASN B 1 45 ? -5.02 -6.156 -10.383 1 97.69 45 ASN B O 1
ATOM 1448 N N . ILE B 1 46 ? -2.912 -6.277 -9.75 1 97.31 46 ILE B N 1
ATOM 1449 C CA . ILE B 1 46 ? -2.77 -5 -9.055 1 97.31 46 ILE B CA 1
ATOM 1450 C C . ILE B 1 46 ? -1.643 -4.191 -9.695 1 97.31 46 ILE B C 1
ATOM 1452 O O . ILE B 1 46 ? -0.765 -4.754 -10.352 1 97.31 46 ILE B O 1
ATOM 1456 N N . SER B 1 47 ? -1.759 -2.848 -9.547 1 96.69 47 SER B N 1
ATOM 1457 C CA . SER B 1 47 ? -0.752 -2.039 -10.227 1 96.69 47 SER B CA 1
ATOM 1458 C C . SER B 1 47 ? -0.6 -0.674 -9.562 1 96.69 47 SER B C 1
ATOM 1460 O O . SER B 1 47 ? -1.461 -0.255 -8.789 1 96.69 47 SER B O 1
ATOM 1462 N N . ASN B 1 48 ? 0.511 -0.112 -9.672 1 95.31 48 ASN B N 1
ATOM 1463 C CA . ASN B 1 48 ? 0.744 1.321 -9.531 1 95.31 48 ASN B CA 1
ATOM 1464 C C . ASN B 1 48 ? 1.323 1.922 -10.812 1 95.31 48 ASN B C 1
ATOM 1466 O O . ASN B 1 48 ? 1.446 1.233 -11.82 1 95.31 48 ASN B O 1
ATOM 1470 N N . PRO B 1 49 ? 1.519 3.225 -10.836 1 92 49 PRO B N 1
ATOM 1471 C CA . PRO B 1 49 ? 1.929 3.838 -12.102 1 92 49 PRO B CA 1
ATOM 1472 C C . PRO B 1 49 ? 3.203 3.219 -12.672 1 92 49 PRO B C 1
ATOM 1474 O O . PRO B 1 49 ? 3.439 3.287 -13.883 1 92 49 PRO B O 1
ATOM 1477 N N . LEU B 1 50 ? 3.996 2.51 -11.891 1 94.5 50 LEU B N 1
ATOM 1478 C CA . LEU B 1 50 ? 5.328 2.08 -12.312 1 94.5 50 LEU B CA 1
ATOM 1479 C C . LEU B 1 50 ? 5.367 0.571 -12.531 1 94.5 50 LEU B C 1
ATOM 1481 O O . LEU B 1 50 ? 6.16 0.078 -13.336 1 94.5 50 LEU B O 1
ATOM 1485 N N . TYR B 1 51 ? 4.527 -0.15 -11.836 1 96.81 51 TYR B N 1
ATOM 1486 C CA . TYR B 1 51 ? 4.641 -1.604 -11.797 1 96.81 51 TYR B CA 1
ATOM 1487 C C . TYR B 1 51 ? 3.266 -2.258 -11.883 1 96.81 51 TYR B C 1
ATOM 1489 O O . TYR B 1 51 ? 2.264 -1.665 -11.477 1 96.81 51 TYR B O 1
ATOM 1497 N N . THR B 1 52 ? 3.266 -3.479 -12.406 1 97.75 52 THR B N 1
ATOM 1498 C CA . THR B 1 52 ? 2.084 -4.332 -12.453 1 97.75 52 THR B CA 1
ATOM 1499 C C . THR B 1 52 ? 2.418 -5.746 -11.984 1 97.75 52 THR B C 1
ATOM 1501 O O . THR B 1 52 ? 3.439 -6.309 -12.383 1 97.75 52 THR B O 1
ATOM 1504 N N . LEU B 1 53 ? 1.655 -6.266 -11.055 1 98.25 53 LEU B N 1
ATOM 1505 C CA . LEU B 1 53 ? 1.659 -7.668 -10.641 1 98.25 53 LEU B CA 1
ATOM 1506 C C . LEU B 1 53 ? 0.46 -8.406 -11.227 1 98.25 53 LEU B C 1
ATOM 1508 O O . LEU B 1 53 ? -0.688 -8.055 -10.945 1 98.25 53 LEU B O 1
ATOM 1512 N N . VAL B 1 54 ? 0.719 -9.5 -11.961 1 98.38 54 VAL B N 1
ATOM 1513 C CA . VAL B 1 54 ? -0.385 -10.125 -12.68 1 98.38 54 VAL B CA 1
ATOM 1514 C C . VAL B 1 54 ? -0.364 -11.633 -12.438 1 98.38 54 VAL B C 1
ATOM 1516 O O . VAL B 1 54 ? 0.695 -12.266 -12.5 1 98.38 54 VAL B O 1
ATOM 1519 N N . MET B 1 55 ? -1.569 -12.148 -12.07 1 98.62 55 MET B N 1
ATOM 1520 C CA . MET B 1 55 ? -1.765 -13.594 -12.117 1 98.62 55 MET B CA 1
ATOM 1521 C C . MET B 1 55 ? -2.045 -14.062 -13.547 1 98.62 55 MET B C 1
ATOM 1523 O O . MET B 1 55 ? -3.188 -14.016 -14 1 98.62 55 MET B O 1
ATOM 1527 N N . GLN B 1 56 ? -1.019 -14.641 -14.172 1 98.31 56 GLN B N 1
ATOM 1528 C CA . GLN B 1 56 ? -1.111 -14.922 -15.602 1 98.31 56 GLN B CA 1
ATOM 1529 C C . GLN B 1 56 ? -1.907 -16.203 -15.852 1 98.31 56 GLN B C 1
ATOM 1531 O O . GLN B 1 56 ? -2.088 -17.016 -14.953 1 98.31 56 GLN B O 1
ATOM 1536 N N . THR B 1 57 ? -2.305 -16.312 -17.141 1 98.25 57 THR B N 1
ATOM 1537 C CA . THR B 1 57 ? -3.135 -17.438 -17.547 1 98.25 57 THR B CA 1
ATOM 1538 C C . THR B 1 57 ? -2.352 -18.75 -17.453 1 98.25 57 THR B C 1
ATOM 1540 O O . THR B 1 57 ? -2.941 -19.828 -17.328 1 98.25 57 THR B O 1
ATOM 1543 N N . ASP B 1 58 ? -1.092 -18.719 -17.516 1 98.62 58 ASP B N 1
ATOM 1544 C CA . ASP B 1 58 ? -0.274 -19.938 -17.453 1 98.62 58 ASP B CA 1
ATOM 1545 C C . ASP B 1 58 ? 0.061 -20.297 -16.016 1 98.62 58 ASP B C 1
ATOM 1547 O O . ASP B 1 58 ? 0.917 -21.141 -15.758 1 98.62 58 ASP B O 1
ATOM 1551 N N . CYS B 1 59 ? -0.512 -19.516 -14.984 1 98.81 59 CYS B N 1
ATOM 1552 C CA . CYS B 1 59 ? -0.438 -19.766 -13.547 1 98.81 59 CYS B CA 1
ATOM 1553 C C . CYS B 1 59 ? 0.844 -19.188 -12.961 1 98.81 59 CYS B C 1
ATOM 1555 O O . CYS B 1 59 ? 1.17 -19.438 -11.797 1 98.81 59 CYS B O 1
ATOM 1557 N N . ASN B 1 60 ? 1.622 -18.453 -13.758 1 98.94 60 ASN B N 1
ATOM 1558 C CA . ASN B 1 60 ? 2.74 -17.703 -13.188 1 98.94 60 ASN B CA 1
ATOM 1559 C C . ASN B 1 60 ? 2.291 -16.359 -12.633 1 98.94 60 ASN B C 1
ATOM 1561 O O . ASN B 1 60 ? 1.479 -15.672 -13.25 1 98.94 60 ASN B O 1
ATOM 1565 N N . LEU B 1 61 ? 2.703 -16.094 -11.391 1 98.88 61 LEU B N 1
ATOM 1566 C CA . LEU B 1 61 ? 2.602 -14.734 -10.883 1 98.88 61 LEU B CA 1
ATOM 1567 C C . LEU B 1 61 ? 3.828 -13.914 -11.273 1 98.88 61 LEU B C 1
ATOM 1569 O O . LEU B 1 61 ? 4.957 -14.281 -10.93 1 98.88 61 LEU B O 1
ATOM 1573 N N . VAL B 1 62 ? 3.564 -12.758 -11.953 1 98.94 62 VAL B N 1
ATOM 1574 C CA . VAL B 1 62 ? 4.711 -12.062 -12.523 1 98.94 62 VAL B CA 1
ATOM 1575 C C . VAL B 1 62 ? 4.629 -10.578 -12.203 1 98.94 62 VAL B C 1
ATOM 1577 O O . VAL B 1 62 ? 3.559 -9.977 -12.289 1 98.94 62 VAL B O 1
ATOM 1580 N N . LEU B 1 63 ? 5.785 -10.086 -11.789 1 98.88 63 LEU B N 1
ATOM 1581 C CA . LEU B 1 63 ? 5.977 -8.656 -11.57 1 98.88 63 LEU B CA 1
ATOM 1582 C C . LEU B 1 63 ? 6.664 -8.016 -12.766 1 98.88 63 LEU B C 1
ATOM 1584 O O . LEU B 1 63 ? 7.727 -8.469 -13.203 1 98.88 63 LEU B O 1
ATOM 1588 N N . TYR B 1 64 ? 5.973 -6.91 -13.289 1 98.69 64 TYR B N 1
ATOM 1589 C CA . TYR B 1 64 ? 6.531 -6.152 -14.406 1 98.69 64 TYR B CA 1
ATOM 1590 C C . TYR B 1 64 ? 6.781 -4.703 -14.008 1 98.69 64 TYR B C 1
ATOM 1592 O O . TYR B 1 64 ? 6 -4.113 -13.258 1 98.69 64 TYR B O 1
ATOM 1600 N N . ARG B 1 65 ? 7.871 -4.191 -14.477 1 98.19 65 ARG B N 1
ATOM 1601 C CA . ARG B 1 65 ? 7.918 -2.746 -14.656 1 98.19 65 ARG B CA 1
ATOM 1602 C C . ARG B 1 65 ? 7.129 -2.324 -15.891 1 98.19 65 ARG B C 1
ATOM 1604 O O . ARG B 1 65 ? 7.293 -2.902 -16.969 1 98.19 65 ARG B O 1
ATOM 1611 N N . ASN B 1 66 ? 6.305 -1.32 -15.766 1 94.25 66 ASN B N 1
ATOM 1612 C CA . ASN B 1 66 ? 5.375 -0.973 -16.828 1 94.25 66 ASN B CA 1
ATOM 1613 C C . ASN B 1 66 ? 6.105 -0.447 -18.062 1 94.25 66 ASN B C 1
ATOM 1615 O O . ASN B 1 66 ? 7.082 0.293 -17.953 1 94.25 66 ASN B O 1
ATOM 1619 N N . PRO B 1 67 ? 5.457 -0.818 -19.141 1 91.31 67 PRO B N 1
ATOM 1620 C CA . PRO B 1 67 ? 4.254 -1.62 -19.359 1 91.31 67 PRO B CA 1
ATOM 1621 C C . PRO B 1 67 ? 4.555 -3.111 -19.5 1 91.31 67 PRO B C 1
ATOM 1623 O O . PRO B 1 67 ? 3.652 -3.941 -19.375 1 91.31 67 PRO B O 1
ATOM 1626 N N . SER B 1 68 ? 5.887 -3.551 -19.641 1 94.75 68 SER B N 1
ATOM 1627 C CA . SER B 1 68 ? 6.035 -4.965 -19.969 1 94.75 68 SER B CA 1
ATOM 1628 C C . SER B 1 68 ? 7.469 -5.434 -19.75 1 94.75 68 SER B C 1
ATOM 1630 O O . SER B 1 68 ? 7.934 -6.359 -20.422 1 94.75 68 SER B O 1
ATOM 1632 N N . VAL B 1 69 ? 8.148 -4.84 -18.812 1 98.12 69 VAL B N 1
ATOM 1633 C CA . VAL B 1 69 ? 9.5 -5.293 -18.516 1 98.12 69 VAL B CA 1
ATOM 1634 C C . VAL B 1 69 ? 9.469 -6.262 -17.328 1 98.12 69 VAL B C 1
ATOM 1636 O O . VAL B 1 69 ? 9.062 -5.887 -16.219 1 98.12 69 VAL B O 1
ATOM 1639 N N . TYR B 1 70 ? 10 -7.473 -17.594 1 98.62 70 TYR B N 1
ATOM 1640 C CA . TYR B 1 70 ? 10.031 -8.516 -16.578 1 98.62 70 TYR B CA 1
ATOM 1641 C C . TYR B 1 70 ? 10.891 -8.094 -15.398 1 98.62 70 TYR B C 1
ATOM 1643 O O . TYR B 1 70 ? 12 -7.586 -15.578 1 98.62 70 TYR B O 1
ATOM 1651 N N . VAL B 1 71 ? 10.391 -8.367 -14.117 1 98.81 71 VAL B N 1
ATOM 1652 C CA . VAL B 1 71 ? 11.148 -8.086 -12.898 1 98.81 71 VAL B CA 1
ATOM 1653 C C . VAL B 1 71 ? 11.297 -9.375 -12.078 1 98.81 71 VAL B C 1
ATOM 1655 O O . VAL B 1 71 ? 12.406 -9.742 -11.695 1 98.81 71 VAL B O 1
ATOM 1658 N N . TRP B 1 72 ? 10.305 -10.117 -11.797 1 98.88 72 TRP B N 1
ATOM 1659 C CA . TRP B 1 72 ? 10.258 -11.258 -10.883 1 98.88 72 TRP B CA 1
ATOM 1660 C C . TRP B 1 72 ? 9.031 -12.125 -11.156 1 98.88 72 TRP B C 1
ATOM 1662 O O . TRP B 1 72 ? 8.008 -11.625 -11.625 1 98.88 72 TRP B O 1
ATOM 1672 N N . SER B 1 73 ? 9.102 -13.391 -10.781 1 98.88 73 SER B N 1
ATOM 1673 C CA . SER B 1 73 ? 7.945 -14.281 -10.836 1 98.88 73 SER B CA 1
ATOM 1674 C C . SER B 1 73 ? 8.078 -15.43 -9.852 1 98.88 73 SER B C 1
ATOM 1676 O O . SER B 1 73 ? 9.148 -15.641 -9.273 1 98.88 73 SER B O 1
ATOM 1678 N N . THR B 1 74 ? 7.004 -16.125 -9.664 1 98.88 74 THR B N 1
ATOM 1679 C CA . THR B 1 74 ? 6.992 -17.266 -8.758 1 98.88 74 THR B CA 1
ATOM 1680 C C . THR B 1 74 ? 7.508 -18.516 -9.461 1 98.88 74 THR B C 1
ATOM 1682 O O . THR B 1 74 ? 7.82 -19.516 -8.812 1 98.88 74 THR B O 1
ATOM 1685 N N . GLY B 1 75 ? 7.578 -18.5 -10.773 1 98.81 75 GLY B N 1
ATOM 1686 C CA . GLY B 1 75 ? 8.039 -19.656 -11.516 1 98.81 75 GLY B CA 1
ATOM 1687 C C . GLY B 1 75 ? 7.043 -20.797 -11.516 1 98.81 75 GLY B C 1
ATOM 1688 O O . GLY B 1 75 ? 7.43 -21.969 -11.516 1 98.81 75 GLY B O 1
ATOM 1689 N N . THR B 1 76 ? 5.809 -20.516 -11.5 1 98.88 76 THR B N 1
ATOM 1690 C CA . THR B 1 76 ? 4.781 -21.547 -11.422 1 98.88 76 THR B CA 1
ATOM 1691 C C . THR B 1 76 ? 4.102 -21.734 -12.773 1 98.88 76 THR B C 1
ATOM 1693 O O . THR B 1 76 ? 3.041 -22.359 -12.859 1 98.88 76 THR B O 1
ATOM 1696 N N . ASN B 1 77 ? 4.641 -21.156 -13.859 1 98.62 77 ASN B N 1
ATOM 1697 C CA . ASN B 1 77 ? 4.074 -21.281 -15.195 1 98.62 77 ASN B CA 1
ATOM 1698 C C . ASN B 1 77 ? 3.92 -22.75 -15.609 1 98.62 77 ASN B C 1
ATOM 1700 O O . ASN B 1 77 ? 4.875 -23.516 -15.539 1 98.62 77 ASN B O 1
ATOM 1704 N N . GLY B 1 78 ? 2.682 -23.062 -16.016 1 98.44 78 GLY B N 1
ATOM 1705 C CA . GLY B 1 78 ? 2.424 -24.375 -16.547 1 98.44 78 GLY B CA 1
ATOM 1706 C C . GLY B 1 78 ? 2.23 -25.438 -15.477 1 98.44 78 GLY B C 1
ATOM 1707 O O . GLY B 1 78 ? 2.098 -26.625 -15.781 1 98.44 78 GLY B O 1
ATOM 1708 N N . LYS B 1 79 ? 2.186 -25.062 -14.242 1 98.56 79 LYS B N 1
ATOM 1709 C CA . LYS B 1 79 ? 2.117 -26.062 -13.164 1 98.56 79 LYS B CA 1
ATOM 1710 C C . LYS B 1 79 ? 0.672 -26.297 -12.734 1 98.56 79 LYS B C 1
ATOM 1712 O O . LYS B 1 79 ? 0.406 -27.156 -11.891 1 98.56 79 LYS B O 1
ATOM 1717 N N . GLY B 1 80 ? -0.244 -25.516 -13.344 1 98.44 80 GLY B N 1
ATOM 1718 C CA . GLY B 1 80 ? -1.663 -25.641 -13.047 1 98.44 80 GLY B CA 1
ATOM 1719 C C . GLY B 1 80 ? -2.543 -24.922 -14.055 1 98.44 80 GLY B C 1
ATOM 1720 O O . GLY B 1 80 ? -2.08 -24.531 -15.125 1 98.44 80 GLY B O 1
ATOM 1721 N N . SER B 1 81 ? -3.889 -24.922 -13.75 1 98.38 81 SER B N 1
ATOM 1722 C CA . SER B 1 81 ? -4.867 -24.172 -14.539 1 98.38 81 SER B CA 1
ATOM 1723 C C . SER B 1 81 ? -5.852 -23.438 -13.633 1 98.38 81 SER B C 1
ATOM 1725 O O . SER B 1 81 ? -6.137 -23.875 -12.523 1 98.38 81 SER B O 1
ATOM 1727 N N . GLY B 1 82 ? -6.383 -22.297 -14.234 1 98.44 82 GLY B N 1
ATOM 1728 C CA . GLY B 1 82 ? -7.348 -21.531 -13.461 1 98.44 82 GLY B CA 1
ATOM 1729 C C . GLY B 1 82 ? -6.816 -21.094 -12.109 1 98.44 82 GLY B C 1
ATOM 1730 O O . GLY B 1 82 ? -7.492 -21.266 -11.094 1 98.44 82 GLY B O 1
ATOM 1731 N N . CYS B 1 83 ? -5.559 -20.609 -12.07 1 98.81 83 CYS B N 1
ATOM 1732 C CA . CYS B 1 83 ? -4.883 -20.312 -10.812 1 98.81 83 CYS B CA 1
ATOM 1733 C C . CYS B 1 83 ? -5.344 -18.969 -10.25 1 98.81 83 CYS B C 1
ATOM 1735 O O . CYS B 1 83 ? -5.777 -18.094 -11.008 1 98.81 83 CYS B O 1
ATOM 1737 N N . GLU B 1 84 ? -5.254 -18.875 -8.93 1 98.69 84 GLU B N 1
ATOM 1738 C CA . GLU B 1 84 ? -5.539 -17.641 -8.219 1 98.69 84 GLU B CA 1
ATOM 1739 C C . GLU B 1 84 ? -4.484 -17.359 -7.156 1 98.69 84 GLU B C 1
ATOM 1741 O O . GLU B 1 84 ? -3.898 -18.281 -6.594 1 98.69 84 GLU B O 1
ATOM 1746 N N . LEU B 1 85 ? -4.184 -16.078 -6.984 1 98.75 85 LEU B N 1
ATOM 1747 C CA . LEU B 1 85 ? -3.416 -15.602 -5.844 1 98.75 85 LEU B CA 1
ATOM 1748 C C . LEU B 1 85 ? -4.34 -15.164 -4.707 1 98.75 85 LEU B C 1
ATOM 1750 O O . LEU B 1 85 ? -5.258 -14.375 -4.918 1 98.75 85 LEU B O 1
ATOM 1754 N N . SER B 1 86 ? -4.086 -15.695 -3.514 1 98.75 86 SER B N 1
ATOM 1755 C CA . SER B 1 86 ? -4.887 -15.312 -2.355 1 98.75 86 SER B CA 1
ATOM 1756 C C . SER B 1 86 ? -4.008 -14.82 -1.209 1 98.75 86 SER B C 1
ATOM 1758 O O . SER B 1 86 ? -3.01 -15.461 -0.87 1 98.75 86 SER B O 1
ATOM 1760 N N . LEU B 1 87 ? -4.387 -13.664 -0.72 1 98.38 87 LEU B N 1
ATOM 1761 C CA . LEU B 1 87 ? -3.855 -13.297 0.588 1 98.38 87 LEU B CA 1
ATOM 1762 C C . LEU B 1 87 ? -4.766 -13.797 1.705 1 98.38 87 LEU B C 1
ATOM 1764 O O . LEU B 1 87 ? -5.828 -13.219 1.946 1 98.38 87 LEU B O 1
ATOM 1768 N N . LYS B 1 88 ? -4.289 -14.82 2.387 1 98.12 88 LYS B N 1
ATOM 1769 C CA . LYS B 1 88 ? -5.105 -15.477 3.404 1 98.12 88 LYS B CA 1
ATOM 1770 C C . LYS B 1 88 ? -5.184 -14.633 4.676 1 98.12 88 LYS B C 1
ATOM 1772 O O . LYS B 1 88 ? -4.336 -13.758 4.898 1 98.12 88 LYS B O 1
ATOM 1777 N N . ALA B 1 89 ? -6.164 -14.938 5.523 1 96.88 89 ALA B N 1
ATOM 1778 C CA . ALA B 1 89 ? -6.391 -14.188 6.758 1 96.88 89 ALA B CA 1
ATOM 1779 C C . ALA B 1 89 ? -5.215 -14.352 7.719 1 96.88 89 ALA B C 1
ATOM 1781 O O . ALA B 1 89 ? -5.027 -13.531 8.617 1 96.88 89 ALA B O 1
ATOM 1782 N N . ASP B 1 90 ? -4.48 -15.367 7.516 1 96.62 90 ASP B N 1
ATOM 1783 C CA . ASP B 1 90 ? -3.354 -15.602 8.414 1 96.62 90 ASP B CA 1
ATOM 1784 C C . ASP B 1 90 ? -2.061 -15.039 7.836 1 96.62 90 ASP B C 1
ATOM 1786 O O . ASP B 1 90 ? -0.974 -15.297 8.359 1 96.62 90 ASP B O 1
ATOM 1790 N N . GLY B 1 91 ? -2.137 -14.383 6.684 1 96.81 91 GLY B N 1
ATOM 1791 C CA . GLY B 1 91 ? -0.996 -13.656 6.152 1 96.81 91 GLY B CA 1
ATOM 1792 C C . GLY B 1 91 ? -0.212 -14.445 5.121 1 96.81 91 GLY B C 1
ATOM 1793 O O . GLY B 1 91 ? 0.738 -13.93 4.527 1 96.81 91 GLY B O 1
ATOM 1794 N N . ASN B 1 92 ? -0.596 -15.703 4.934 1 98.5 92 ASN B N 1
ATOM 1795 C CA . ASN B 1 92 ? 0.057 -16.453 3.865 1 98.5 92 ASN B CA 1
ATOM 1796 C C . ASN B 1 92 ? -0.428 -16 2.49 1 98.5 92 ASN B C 1
ATOM 1798 O O . ASN B 1 92 ? -1.626 -15.789 2.287 1 98.5 92 ASN B O 1
ATOM 1802 N N . LEU B 1 93 ? 0.514 -15.734 1.639 1 98.81 93 LEU B N 1
ATOM 1803 C CA . LEU B 1 93 ? 0.227 -15.508 0.226 1 98.81 93 LEU B CA 1
ATOM 1804 C C . LEU B 1 93 ? 0.398 -16.797 -0.576 1 98.81 93 LEU B C 1
ATOM 1806 O O . LEU B 1 93 ? 1.472 -17.406 -0.565 1 98.81 93 LEU B O 1
ATOM 1810 N N . VAL B 1 94 ? -0.718 -17.141 -1.28 1 98.94 94 VAL B N 1
ATOM 1811 C CA . VAL B 1 94 ? -0.712 -18.484 -1.835 1 98.94 94 VAL B CA 1
ATOM 1812 C C . VAL B 1 94 ? -1.2 -18.453 -3.281 1 98.94 94 VAL B C 1
ATOM 1814 O O . VAL B 1 94 ? -2.1 -17.688 -3.623 1 98.94 94 VAL B O 1
ATOM 1817 N N . ILE B 1 95 ? -0.587 -19.266 -4.074 1 98.94 95 ILE B N 1
ATOM 1818 C CA . ILE B 1 95 ? -1.119 -19.594 -5.395 1 98.94 95 ILE B CA 1
ATOM 1819 C C . ILE B 1 95 ? -1.688 -21.016 -5.391 1 98.94 95 ILE B C 1
ATOM 1821 O O . ILE B 1 95 ? -0.967 -21.984 -5.129 1 98.94 95 ILE B O 1
ATOM 1825 N N . ASN B 1 96 ? -2.926 -21.062 -5.656 1 98.94 96 ASN B N 1
ATOM 1826 C CA . ASN B 1 96 ? -3.598 -22.344 -5.879 1 98.94 96 ASN B CA 1
ATOM 1827 C C . ASN B 1 96 ? -4.141 -22.453 -7.301 1 98.94 96 ASN B C 1
ATOM 1829 O O . ASN B 1 96 ? -4.461 -21.438 -7.926 1 98.94 96 ASN B O 1
ATOM 1833 N N . ASP B 1 97 ? -4.25 -23.688 -7.762 1 98.75 97 ASP B N 1
ATOM 1834 C CA . ASP B 1 97 ? -4.953 -23.859 -9.031 1 98.75 97 ASP B CA 1
ATOM 1835 C C . ASP B 1 97 ? -6.445 -24.094 -8.805 1 98.75 97 ASP B C 1
ATOM 1837 O O . ASP B 1 97 ? -6.938 -23.969 -7.684 1 98.75 97 ASP B O 1
ATOM 1841 N N . LYS B 1 98 ? -7.152 -24.297 -9.914 1 98.31 98 LYS B N 1
ATOM 1842 C CA . LYS B 1 98 ? -8.609 -24.391 -9.859 1 98.31 98 LYS B CA 1
ATOM 1843 C C . LYS B 1 98 ? -9.055 -25.562 -8.984 1 98.31 98 LYS B C 1
ATOM 1845 O O . LYS B 1 98 ? -10.188 -25.578 -8.5 1 98.31 98 LYS B O 1
ATOM 1850 N N . ASP B 1 99 ? -8.211 -26.578 -8.773 1 98.19 99 ASP B N 1
ATOM 1851 C CA . ASP B 1 99 ? -8.531 -27.734 -7.953 1 98.19 99 ASP B CA 1
ATOM 1852 C C . ASP B 1 99 ? -8 -27.562 -6.531 1 98.19 99 ASP B C 1
ATOM 1854 O O . ASP B 1 99 ? -7.875 -28.547 -5.789 1 98.19 99 ASP B O 1
ATOM 1858 N N . GLU B 1 100 ? -7.527 -26.391 -6.254 1 97.94 100 GLU B N 1
ATOM 1859 C CA . GLU B 1 100 ? -7.062 -26.016 -4.922 1 97.94 100 GLU B CA 1
ATOM 1860 C C . GLU B 1 100 ? -5.715 -26.656 -4.605 1 97.94 100 GLU B C 1
ATOM 1862 O O . GLU B 1 100 ? -5.344 -26.781 -3.438 1 97.94 100 GLU B O 1
ATOM 1867 N N . LYS B 1 101 ? -5.055 -27.125 -5.633 1 98.5 101 LYS B N 1
ATOM 1868 C CA . LYS B 1 101 ? -3.674 -27.562 -5.445 1 98.5 101 LYS B CA 1
ATOM 1869 C C . LYS B 1 101 ? -2.762 -26.375 -5.16 1 98.5 101 LYS B C 1
ATOM 1871 O O . LYS B 1 101 ? -2.785 -25.375 -5.887 1 98.5 101 LYS B O 1
ATOM 1876 N N . LEU B 1 102 ? -1.887 -26.531 -4.082 1 98.81 102 LEU B N 1
ATOM 1877 C CA . LEU B 1 102 ? -0.933 -25.484 -3.729 1 98.81 102 LEU B CA 1
ATOM 1878 C C . LEU B 1 102 ? 0.261 -25.5 -4.68 1 98.81 102 LEU B C 1
ATOM 1880 O O . LEU B 1 102 ? 0.975 -26.5 -4.773 1 98.81 102 LEU B O 1
ATOM 1884 N N . LEU B 1 103 ? 0.464 -24.344 -5.367 1 98.88 103 LEU B N 1
ATOM 1885 C CA . LEU B 1 103 ? 1.573 -24.266 -6.312 1 98.88 103 LEU B CA 1
ATOM 1886 C C . LEU B 1 103 ? 2.73 -23.469 -5.73 1 98.88 103 LEU B C 1
ATOM 1888 O O . LEU B 1 103 ? 3.889 -23.688 -6.09 1 98.88 103 LEU B O 1
ATOM 1892 N N . TRP B 1 104 ? 2.473 -22.531 -4.883 1 98.88 104 TRP B N 1
ATOM 1893 C CA . TRP B 1 104 ? 3.453 -21.609 -4.316 1 98.88 104 TRP B CA 1
ATOM 1894 C C . TRP B 1 104 ? 2.881 -20.875 -3.104 1 98.88 104 TRP B C 1
ATOM 1896 O O . TRP B 1 104 ? 1.679 -20.609 -3.041 1 98.88 104 TRP B O 1
ATOM 1906 N N . GLN B 1 105 ? 3.729 -20.594 -2.166 1 98.88 105 GLN B N 1
ATOM 1907 C CA . GLN B 1 105 ? 3.328 -19.797 -1.008 1 98.88 105 GLN B CA 1
ATOM 1908 C C . GLN B 1 105 ? 4.527 -19.078 -0.388 1 98.88 105 GLN B C 1
ATOM 1910 O O . GLN B 1 105 ? 5.672 -19.5 -0.584 1 98.88 105 GLN B O 1
ATOM 1915 N N . THR B 1 106 ? 4.23 -18.031 0.403 1 98.5 106 THR B N 1
ATOM 1916 C CA . THR B 1 106 ? 5.289 -17.297 1.085 1 98.5 106 THR B CA 1
ATOM 1917 C C . THR B 1 106 ? 5.668 -17.984 2.395 1 98.5 106 THR B C 1
ATOM 1919 O O . THR B 1 106 ? 6.766 -17.766 2.916 1 98.5 106 THR B O 1
ATOM 1922 N N . GLY B 1 107 ? 4.789 -18.734 2.922 1 97.88 107 GLY B N 1
ATOM 1923 C CA . GLY B 1 107 ? 5.051 -19.391 4.199 1 97.88 107 GLY B CA 1
ATOM 1924 C C . GLY B 1 107 ? 5.035 -18.422 5.367 1 97.88 107 GLY B C 1
ATOM 1925 O O . GLY B 1 107 ? 5.836 -18.547 6.297 1 97.88 107 GLY B O 1
ATOM 1926 N N . THR B 1 108 ? 4.184 -17.422 5.379 1 96 108 THR B N 1
ATOM 1927 C CA . THR B 1 108 ? 4.148 -16.375 6.398 1 96 108 THR B CA 1
ATOM 1928 C C . THR B 1 108 ? 2.916 -16.531 7.285 1 96 108 THR B C 1
ATOM 1930 O O . THR B 1 108 ? 2.482 -15.57 7.926 1 96 108 THR B O 1
ATOM 1933 N N . ASN B 1 109 ? 2.336 -17.656 7.242 1 93.19 109 ASN B N 1
ATOM 1934 C CA . ASN B 1 109 ? 1.124 -17.828 8.039 1 93.19 109 ASN B CA 1
ATOM 1935 C C . ASN B 1 109 ? 1.384 -17.594 9.523 1 93.19 109 ASN B C 1
ATOM 1937 O O . ASN B 1 109 ? 2.406 -18.031 10.055 1 93.19 109 ASN B O 1
ATOM 1941 N N . GLY B 1 110 ? 0.471 -16.891 10.125 1 93.19 110 GLY B N 1
ATOM 1942 C CA . GLY B 1 110 ? 0.462 -16.594 11.547 1 93.19 110 GLY B CA 1
ATOM 1943 C C . GLY B 1 110 ? -0.935 -16.406 12.109 1 93.19 110 GLY B C 1
ATOM 1944 O O . GLY B 1 110 ? -1.857 -17.141 11.75 1 93.19 110 GLY B O 1
ATOM 1945 N N . THR B 1 111 ? -1.002 -15.461 13.055 1 93.81 111 THR B N 1
ATOM 1946 C CA . THR B 1 111 ? -2.307 -15.188 13.641 1 93.81 111 THR B CA 1
ATOM 1947 C C . THR B 1 111 ? -3.207 -14.461 12.641 1 93.81 111 THR B C 1
ATOM 1949 O O . THR B 1 111 ? -2.738 -13.625 11.867 1 93.81 111 THR B O 1
ATOM 1952 N N . VAL B 1 112 ? -4.48 -14.836 12.703 1 94.69 112 VAL B N 1
ATOM 1953 C CA . VAL B 1 112 ? -5.461 -14.18 11.852 1 94.69 112 VAL B CA 1
ATOM 1954 C C . VAL B 1 112 ? -5.43 -12.672 12.102 1 94.69 112 VAL B C 1
ATOM 1956 O O . VAL B 1 112 ? -5.395 -12.227 13.258 1 94.69 112 VAL B O 1
ATOM 1959 N N . GLY B 1 113 ? -5.434 -11.953 11.039 1 92.44 113 GLY B N 1
ATOM 1960 C CA . GLY B 1 113 ? -5.379 -10.508 11.188 1 92.44 113 GLY B CA 1
ATOM 1961 C C . GLY B 1 113 ? -5.48 -9.766 9.867 1 92.44 113 GLY B C 1
ATOM 1962 O O . GLY B 1 113 ? -5.965 -10.32 8.875 1 92.44 113 GLY B O 1
ATOM 1963 N N . HIS B 1 114 ? -5.148 -8.445 9.914 1 93 114 HIS B N 1
ATOM 1964 C CA . HIS B 1 114 ? -5.25 -7.555 8.766 1 93 114 HIS B CA 1
ATOM 1965 C C . HIS B 1 114 ? -3.896 -7.367 8.086 1 93 114 HIS B C 1
ATOM 1967 O O . HIS B 1 114 ? -3.205 -6.379 8.344 1 93 114 HIS B O 1
ATOM 1973 N N . TYR B 1 115 ? -3.555 -8.297 7.234 1 96.12 115 TYR B N 1
ATOM 1974 C CA . TYR B 1 115 ? -2.338 -8.234 6.434 1 96.12 115 TYR B CA 1
ATOM 1975 C C . TYR B 1 115 ? -2.578 -7.465 5.137 1 96.12 115 TYR B C 1
ATOM 1977 O O . TYR B 1 115 ? -3.721 -7.312 4.703 1 96.12 115 TYR B O 1
ATOM 1985 N N . VAL B 1 116 ? -1.48 -6.973 4.555 1 97.81 116 VAL B N 1
ATOM 1986 C CA . VAL B 1 116 ? -1.564 -6.34 3.244 1 97.81 116 VAL B CA 1
ATOM 1987 C C . VAL B 1 116 ? -0.431 -6.844 2.354 1 97.81 116 VAL B C 1
ATOM 1989 O O . VAL B 1 116 ? 0.684 -7.074 2.826 1 97.81 116 VAL B O 1
ATOM 1992 N N . LEU B 1 117 ? -0.73 -7.188 1.129 1 98.38 117 LEU B N 1
ATOM 1993 C CA . LEU B 1 117 ? 0.254 -7.25 0.054 1 98.38 117 LEU B CA 1
ATOM 1994 C C . LEU B 1 117 ? 0.357 -5.914 -0.671 1 98.38 117 LEU B C 1
ATOM 1996 O O . LEU B 1 117 ? -0.634 -5.418 -1.21 1 98.38 117 LEU B O 1
ATOM 2000 N N . LEU B 1 118 ? 1.515 -5.32 -0.685 1 98.69 118 LEU B N 1
ATOM 2001 C CA . LEU B 1 118 ? 1.693 -3.996 -1.268 1 98.69 118 LEU B CA 1
ATOM 2002 C C . LEU B 1 118 ? 2.742 -4.023 -2.375 1 98.69 118 LEU B C 1
ATOM 2004 O O . LEU B 1 118 ? 3.861 -4.496 -2.162 1 98.69 118 LEU B O 1
ATOM 2008 N N . LEU B 1 119 ? 2.273 -3.59 -3.555 1 98.31 119 LEU B N 1
ATOM 2009 C CA . LEU B 1 119 ? 3.209 -3.295 -4.633 1 98.31 119 LEU B CA 1
ATOM 2010 C C . LEU B 1 119 ? 3.777 -1.888 -4.492 1 98.31 119 LEU B C 1
ATOM 2012 O O . LEU B 1 119 ? 3.1 -0.905 -4.805 1 98.31 119 LEU B O 1
ATOM 2016 N N . GLN B 1 120 ? 5.09 -1.812 -4.094 1 97.44 120 GLN B N 1
ATOM 2017 C CA . GLN B 1 120 ? 5.656 -0.534 -3.678 1 97.44 120 GLN B CA 1
ATOM 2018 C C . GLN B 1 120 ? 6.266 0.21 -4.863 1 97.44 120 GLN B C 1
ATOM 2020 O O . GLN B 1 120 ? 6.625 -0.404 -5.871 1 97.44 120 GLN B O 1
ATOM 2025 N N . ARG B 1 121 ? 6.391 1.522 -4.625 1 95.88 121 ARG B N 1
ATOM 2026 C CA . ARG B 1 121 ? 6.98 2.367 -5.66 1 95.88 121 ARG B CA 1
ATOM 2027 C C . ARG B 1 121 ? 8.453 2.027 -5.867 1 95.88 121 ARG B C 1
ATOM 2029 O O . ARG B 1 121 ? 9.047 2.416 -6.875 1 95.88 121 ARG B O 1
ATOM 2036 N N . ASP B 1 122 ? 9.094 1.373 -4.953 1 96.38 122 ASP B N 1
ATOM 2037 C CA . ASP B 1 122 ? 10.5 1.017 -5.105 1 96.38 122 ASP B CA 1
ATOM 2038 C C . ASP B 1 122 ? 10.656 -0.359 -5.75 1 96.38 122 ASP B C 1
ATOM 2040 O O . ASP B 1 122 ? 11.734 -0.956 -5.707 1 96.38 122 ASP B O 1
ATOM 2044 N N . ARG B 1 123 ? 9.625 -0.938 -6.25 1 97.62 123 ARG B N 1
ATOM 2045 C CA . ARG B 1 123 ? 9.609 -2.164 -7.043 1 97.62 123 ARG B CA 1
ATOM 2046 C C . ARG B 1 123 ? 9.477 -3.393 -6.148 1 97.62 123 ARG B C 1
ATOM 2048 O O . ARG B 1 123 ? 9.289 -4.508 -6.641 1 97.62 123 ARG B O 1
ATOM 2055 N N . ASN B 1 124 ? 9.594 -3.225 -4.871 1 98.12 124 ASN B N 1
ATOM 2056 C CA . ASN B 1 124 ? 9.469 -4.375 -3.986 1 98.12 124 ASN B CA 1
ATOM 2057 C C . ASN B 1 124 ? 8.008 -4.766 -3.783 1 98.12 124 ASN B C 1
ATOM 2059 O O . ASN B 1 124 ? 7.137 -3.9 -3.689 1 98.12 124 ASN B O 1
ATOM 2063 N N . LEU B 1 125 ? 7.711 -6.031 -3.848 1 98.75 125 LEU B N 1
ATOM 2064 C CA . LEU B 1 125 ? 6.445 -6.625 -3.432 1 98.75 125 LEU B CA 1
ATOM 2065 C C . LEU B 1 125 ? 6.531 -7.145 -1.999 1 98.75 125 LEU B C 1
ATOM 2067 O O . LEU B 1 125 ? 7.41 -7.945 -1.677 1 98.75 125 LEU B O 1
ATOM 2071 N N . VAL B 1 126 ? 5.625 -6.629 -1.134 1 98.62 126 VAL B N 1
ATOM 2072 C CA . VAL B 1 126 ? 5.844 -6.871 0.289 1 98.62 126 VAL B CA 1
ATOM 2073 C C . VAL B 1 126 ? 4.531 -7.277 0.951 1 98.62 126 VAL B C 1
ATOM 2075 O O . VAL B 1 126 ? 3.482 -6.684 0.684 1 98.62 126 VAL B O 1
ATOM 2078 N N . VAL B 1 127 ? 4.594 -8.32 1.778 1 98.38 127 VAL B N 1
ATOM 2079 C CA . VAL B 1 127 ? 3.516 -8.633 2.711 1 98.38 127 VAL B CA 1
ATOM 2080 C C . VAL B 1 127 ? 3.828 -8.039 4.082 1 98.38 127 VAL B C 1
ATOM 2082 O O . VAL B 1 127 ? 4.871 -8.336 4.672 1 98.38 127 VAL B O 1
ATOM 2085 N N . TYR B 1 128 ? 2.846 -7.211 4.547 1 97.12 128 TYR B N 1
ATOM 2086 C CA . TYR B 1 128 ? 2.945 -6.672 5.898 1 97.12 128 TYR B CA 1
ATOM 2087 C C . TYR B 1 128 ? 1.948 -7.348 6.832 1 97.12 128 TYR B C 1
ATOM 2089 O O . TYR B 1 128 ? 0.828 -7.668 6.426 1 97.12 128 TYR B O 1
ATOM 2097 N N . SER B 1 129 ? 2.322 -7.477 8.117 1 88.69 129 SER B N 1
ATOM 2098 C CA . SER B 1 129 ? 1.51 -8.203 9.086 1 88.69 129 SER B CA 1
ATOM 2099 C C . SER B 1 129 ? 0.654 -7.254 9.914 1 88.69 129 SER B C 1
ATOM 2101 O O . SER B 1 129 ? -0.569 -7.402 9.969 1 88.69 129 SER B O 1
ATOM 2103 N N . VAL B 1 130 ? 1.062 -6.594 10.945 1 84.38 130 VAL B N 1
ATOM 2104 C CA . VAL B 1 130 ? 0.246 -5.938 11.961 1 84.38 130 VAL B CA 1
ATOM 2105 C C . VAL B 1 130 ? 0.357 -4.422 11.812 1 84.38 130 VAL B C 1
ATOM 2107 O O . VAL B 1 130 ? 1.462 -3.879 11.75 1 84.38 130 VAL B O 1
ATOM 2110 N N . PRO B 1 131 ? -0.953 -3.844 11.797 1 92 131 PRO B N 1
ATOM 2111 C CA . PRO B 1 131 ? -0.962 -2.379 11.828 1 92 131 PRO B CA 1
ATOM 2112 C C . PRO B 1 131 ? -0.402 -1.809 13.125 1 92 131 PRO B C 1
ATOM 2114 O O . PRO B 1 131 ? -0.769 -2.264 14.211 1 92 131 PRO B O 1
ATOM 2117 N N . ALA B 1 132 ? 0.538 -0.862 12.969 1 94.94 132 ALA B N 1
ATOM 2118 C CA . ALA B 1 132 ? 1.032 -0.12 14.125 1 94.94 132 ALA B CA 1
ATOM 2119 C C . ALA B 1 132 ? 0.08 1.013 14.5 1 94.94 132 ALA B C 1
ATOM 2121 O O . ALA B 1 132 ? 0.042 1.444 15.648 1 94.94 132 ALA B O 1
ATOM 2122 N N . TRP B 1 133 ? -0.648 1.512 13.656 1 97.5 133 TRP B N 1
ATOM 2123 C CA . TRP B 1 133 ? -1.632 2.578 13.805 1 97.5 133 TRP B CA 1
ATOM 2124 C C . TRP B 1 133 ? -2.617 2.578 12.641 1 97.5 133 TRP B C 1
ATOM 2126 O O . TRP B 1 133 ? -2.264 2.205 11.523 1 97.5 133 TRP B O 1
ATOM 2136 N N . ASP B 1 134 ? -3.816 3.01 12.883 1 97.81 134 ASP B N 1
AT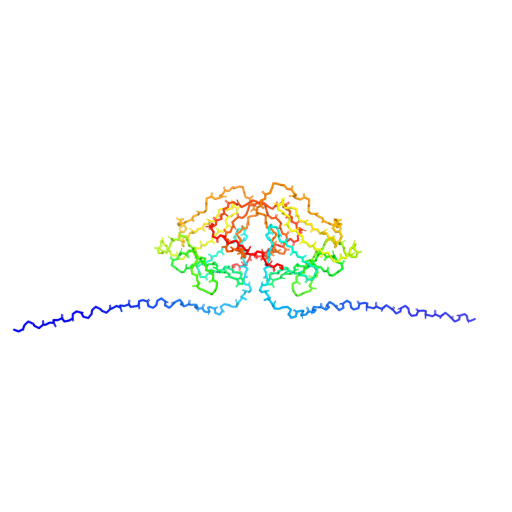OM 2137 C CA . ASP B 1 134 ? -4.773 3.275 11.812 1 97.81 134 ASP B CA 1
ATOM 2138 C C . ASP B 1 134 ? -5.68 4.453 12.164 1 97.81 134 ASP B C 1
ATOM 2140 O O . ASP B 1 134 ? -5.809 4.816 13.336 1 97.81 134 ASP B O 1
ATOM 2144 N N . SER B 1 135 ? -6.332 5.047 11.141 1 98.44 135 SER B N 1
ATOM 2145 C CA . SER B 1 135 ? -7.184 6.215 11.32 1 98.44 135 SER B CA 1
ATOM 2146 C C . SER B 1 135 ? -8.562 5.82 11.836 1 98.44 135 SER B C 1
ATOM 2148 O O . SER B 1 135 ? -9.344 6.672 12.266 1 98.44 135 SER B O 1
ATOM 2150 N N . GLY B 1 136 ? -8.891 4.566 11.805 1 97.44 136 GLY B N 1
ATOM 2151 C CA . GLY B 1 136 ? -10.203 4.113 12.234 1 97.44 136 GLY B CA 1
ATOM 2152 C C . GLY B 1 136 ? -11.312 4.477 11.266 1 97.44 136 GLY B C 1
ATOM 2153 O O . GLY B 1 136 ? -12.469 4.629 11.664 1 97.44 136 GLY B O 1
ATOM 2154 N N . THR B 1 137 ? -10.984 4.605 10.023 1 98.25 137 THR B N 1
ATOM 2155 C CA . THR B 1 137 ? -11.961 5.074 9.047 1 98.25 137 THR B CA 1
ATOM 2156 C C . THR B 1 137 ? -12.336 3.955 8.078 1 98.25 137 THR B C 1
ATOM 2158 O O . THR B 1 137 ? -13.008 4.195 7.07 1 98.25 137 THR B O 1
ATOM 2161 N N . GLY B 1 138 ? -11.93 2.744 8.328 1 96.94 138 GLY B N 1
ATOM 2162 C CA . GLY B 1 138 ? -12.203 1.626 7.438 1 96.94 138 GLY B CA 1
ATOM 2163 C C . GLY B 1 138 ? -13.688 1.371 7.246 1 96.94 138 GLY B C 1
ATOM 2164 O O . GLY B 1 138 ? -14.477 1.522 8.18 1 96.94 138 GLY B O 1
ATOM 2165 N N . THR B 1 139 ? -13.961 1.038 5.965 1 94.81 139 THR B N 1
ATOM 2166 C CA . THR B 1 139 ? -15.32 0.632 5.645 1 94.81 139 THR B CA 1
ATOM 2167 C C . THR B 1 139 ? -15.383 -0.861 5.336 1 94.81 139 THR B C 1
ATOM 2169 O O . THR B 1 139 ? -14.375 -1.467 4.973 1 94.81 139 THR B O 1
ATOM 2172 N N . VAL B 1 140 ? -16.516 -1.474 5.629 1 82.5 140 VAL B N 1
ATOM 2173 C CA . VAL B 1 140 ? -16.688 -2.881 5.281 1 82.5 140 VAL B CA 1
ATOM 2174 C C . VAL B 1 140 ? -16.938 -3.016 3.779 1 82.5 140 VAL B C 1
ATOM 2176 O O . VAL B 1 140 ? -17.844 -2.393 3.238 1 82.5 140 VAL B O 1
ATOM 2179 N N . LEU B 1 141 ? -15.898 -3.305 3.152 1 65.56 141 LEU B N 1
ATOM 2180 C CA . LEU B 1 141 ? -16.078 -3.49 1.716 1 65.56 141 LEU B CA 1
ATOM 2181 C C . LEU B 1 141 ? -16.969 -4.688 1.426 1 65.56 141 LEU B C 1
ATOM 2183 O O . LEU B 1 141 ? -16.844 -5.734 2.061 1 65.56 141 LEU B O 1
ATOM 2187 N N . SER B 1 142 ? -18.266 -4.293 1.044 1 47.69 142 SER B N 1
ATOM 2188 C CA . SER B 1 142 ? -19.188 -5.355 0.669 1 47.69 142 SER B CA 1
ATOM 2189 C C . SER B 1 142 ? -18.531 -6.352 -0.28 1 47.69 142 SER B C 1
ATOM 2191 O O . SER B 1 142 ? -17.812 -5.957 -1.197 1 47.69 142 SER B O 1
ATOM 2193 N N . ALA B 1 143 ? -18.312 -7.461 0.232 1 41.56 143 ALA B N 1
ATOM 2194 C CA . ALA B 1 143 ? -17.906 -8.492 -0.725 1 41.56 143 ALA B CA 1
ATOM 2195 C C . ALA B 1 143 ? -18.656 -8.336 -2.043 1 41.56 143 ALA B C 1
ATOM 2197 O O . ALA B 1 143 ? -19.812 -7.906 -2.059 1 41.56 143 ALA B O 1
ATOM 2198 N N . ALA B 1 144 ? -18.047 -8.07 -3.193 1 35.84 144 ALA B N 1
ATOM 2199 C CA . ALA B 1 144 ? -18.828 -8.211 -4.426 1 35.84 144 ALA B CA 1
ATOM 2200 C C . ALA B 1 144 ? -19.828 -9.359 -4.32 1 35.84 144 ALA B C 1
ATOM 2202 O O . ALA B 1 144 ? -19.453 -10.484 -3.969 1 35.84 144 ALA B O 1
ATOM 2203 N N . THR B 1 145 ? -21.078 -9.133 -3.852 1 30.52 145 THR B N 1
ATOM 2204 C CA . THR B 1 145 ? -22.031 -10.219 -3.965 1 30.52 145 THR B CA 1
ATOM 2205 C C . THR B 1 145 ? -21.766 -11.055 -5.211 1 30.52 145 THR B C 1
ATOM 2207 O O . THR B 1 145 ? -21.734 -10.531 -6.324 1 30.52 145 THR B O 1
ATOM 2210 N N . LYS B 1 146 ? -21.312 -12.219 -5.059 1 26.55 146 LYS B N 1
ATOM 2211 C CA . LYS B 1 146 ? -21.375 -13.227 -6.113 1 26.55 146 LYS B CA 1
ATOM 2212 C C . LYS B 1 146 ? -22.812 -13.438 -6.582 1 26.55 146 LYS B C 1
ATOM 2214 O O . LYS B 1 146 ? -23.75 -13.414 -5.777 1 26.55 146 LYS B O 1
#

InterPro domains:
  IPR001480 Bulb-type lectin domain [PS50927] (31-140)
  IPR001480 Bulb-type lectin domain [SM00108] (31-139)
  IPR001480 Bulb-type lectin domain [cd00028] (51-138)
  IPR036426 Bulb-type lectin domain superfamily [G3DSA:2.90.10.10] (28-136)
  IPR036426 Bulb-type lectin domain superfamily [SSF51110] (32-134)

Nearest PDB structures (foldseek):
  1kj1-assembly2_P  TM=9.140E-01  e=1.208E-11  Allium sativum
  1kj1-assembly2_Q  TM=9.194E-01  e=1.016E-11  Allium sativum
  4h3o-assembly1_B  TM=9.436E-01  e=5.394E-11  Allium sativum
  1bwu-assembly3_A  TM=9.221E-01  e=4.807E-11  Allium sativum
  1bwu-assembly2_Q  TM=9.125E-01  e=4.807E-11  Allium sativum

Foldseek 3Di:
DPPPPPPPPPPPPPPPPPCPVPPVPPVPVAAQKDKAFDKAWEQGWHDDPFKIWHCHQQRKTFIAGPPHHGDDIPPQGNVEGRWMWHQHQQRKTFIAHPVRHTRDIPPRGHDGDIWMFGCDPVRDTDIDDDDPDDPPPDDDDPDPPD/DPPPPPPPPPPPPPPPPPCPVPPVPPVPVAAQKDKAFDKAWEQGWHDDPFKIWHCHQQRKTFIAGPPHHGDDIPPQGNVEGRWMWHQHQQRKTFIAHPVRHTRDIPPRGHDGDIWMFGCDPVRDTDIDDDDPDDPPPDDDDPDPPD

Radius of gyration: 24.73 Å; Cα contacts (8 Å, |Δi|>4): 652; chains: 2; bounding box: 66×91×76 Å